Protein AF-A0AAJ0E187-F1 (afdb_monomer_lite)

Radius of gyration: 24.29 Å; chains: 1; bounding box: 84×54×62 Å

Structure (mmCIF, N/CA/C/O backbone):
data_AF-A0AAJ0E187-F1
#
_entry.id   AF-A0AAJ0E187-F1
#
loop_
_atom_site.group_PDB
_atom_site.id
_atom_site.type_symbol
_atom_site.label_atom_id
_atom_site.label_alt_id
_atom_site.label_comp_id
_atom_site.label_asym_id
_atom_site.label_entity_id
_atom_site.label_seq_id
_atom_site.pdbx_PDB_ins_code
_atom_site.Cartn_x
_atom_site.Cartn_y
_atom_site.Cartn_z
_atom_site.occupancy
_atom_site.B_iso_or_equiv
_atom_site.auth_seq_id
_atom_site.auth_comp_id
_atom_site.auth_asym_id
_atom_site.auth_atom_id
_atom_site.pdbx_PDB_model_num
ATOM 1 N N . MET A 1 1 ? -6.634 -25.280 -10.320 1.00 30.00 1 MET A N 1
ATOM 2 C CA . MET A 1 1 ? -5.700 -24.642 -11.271 1.00 30.00 1 MET A CA 1
ATOM 3 C C . MET A 1 1 ? -4.701 -23.835 -10.462 1.00 30.00 1 MET A C 1
ATOM 5 O O . MET A 1 1 ? -5.078 -22.810 -9.915 1.00 30.00 1 MET A O 1
ATOM 9 N N . GLU A 1 2 ? -3.471 -24.321 -10.305 1.00 32.50 2 GLU A N 1
ATOM 10 C CA . GLU A 1 2 ? -2.398 -23.541 -9.679 1.00 32.50 2 GLU A CA 1
ATOM 11 C C . GLU A 1 2 ? -1.845 -22.554 -10.712 1.00 32.50 2 GLU A C 1
ATOM 13 O O . GLU A 1 2 ? -1.085 -22.924 -11.606 1.00 32.50 2 GLU A O 1
ATOM 18 N N . SER A 1 3 ? -2.249 -21.288 -10.624 1.00 43.94 3 SER A N 1
ATOM 19 C CA . SER A 1 3 ? -1.604 -20.210 -11.373 1.00 43.94 3 SER A CA 1
ATOM 20 C C . SER A 1 3 ? -0.198 -20.003 -10.803 1.00 43.94 3 SER A C 1
ATOM 22 O O . SER A 1 3 ? -0.020 -19.354 -9.769 1.00 43.94 3 SER A O 1
ATOM 24 N N . ARG A 1 4 ? 0.808 -20.604 -11.441 1.00 52.88 4 ARG A N 1
ATOM 25 C CA . ARG A 1 4 ? 2.217 -20.465 -11.058 1.00 52.88 4 ARG A CA 1
ATOM 26 C C . ARG A 1 4 ? 2.734 -19.121 -11.576 1.00 52.88 4 ARG A C 1
ATOM 28 O O . ARG A 1 4 ? 3.249 -19.035 -12.687 1.00 52.88 4 ARG A O 1
ATOM 35 N N . TRP A 1 5 ? 2.546 -18.065 -10.788 1.00 56.56 5 TRP A N 1
ATOM 36 C CA . TRP A 1 5 ? 3.070 -16.734 -11.098 1.00 56.56 5 TRP A CA 1
ATOM 37 C C . TRP A 1 5 ? 4.591 -16.803 -11.264 1.00 56.56 5 TRP A C 1
ATOM 39 O O . TRP A 1 5 ? 5.286 -17.390 -10.428 1.00 56.56 5 TRP A O 1
ATOM 49 N N . ARG A 1 6 ? 5.113 -16.244 -12.362 1.00 58.31 6 ARG A N 1
ATOM 50 C CA . ARG A 1 6 ? 6.550 -16.203 -12.647 1.00 58.31 6 ARG A CA 1
ATOM 51 C C . ARG A 1 6 ? 7.024 -14.769 -12.846 1.00 58.31 6 ARG A C 1
ATOM 53 O O . ARG A 1 6 ? 6.440 -14.045 -13.642 1.00 58.31 6 ARG A O 1
ATOM 60 N N . PHE A 1 7 ? 8.117 -14.395 -12.189 1.00 58.66 7 PHE A N 1
ATOM 61 C CA . PHE A 1 7 ? 8.821 -13.132 -12.405 1.00 58.66 7 PHE A CA 1
ATOM 62 C C . PHE A 1 7 ? 10.218 -13.438 -12.949 1.00 58.66 7 PHE A C 1
ATOM 64 O O . PHE A 1 7 ? 10.957 -14.210 -12.342 1.00 58.66 7 PHE A O 1
ATOM 71 N N . LYS A 1 8 ? 10.559 -12.904 -14.131 1.00 60.25 8 LYS A N 1
ATOM 72 C CA . LYS A 1 8 ? 11.818 -13.213 -14.847 1.00 60.25 8 LYS A CA 1
ATOM 73 C C . LYS A 1 8 ? 12.124 -14.722 -14.937 1.00 60.25 8 LYS A C 1
ATOM 75 O O . LYS A 1 8 ? 13.251 -15.162 -14.747 1.00 60.25 8 LYS A O 1
ATOM 80 N N . GLY A 1 9 ? 11.097 -15.538 -15.184 1.00 59.06 9 GLY A N 1
ATOM 81 C CA . GLY A 1 9 ? 11.225 -16.998 -15.287 1.00 59.06 9 GLY A CA 1
ATOM 82 C C . GLY A 1 9 ? 11.301 -17.751 -13.951 1.00 59.06 9 GLY A C 1
ATOM 83 O O . GLY A 1 9 ? 11.179 -18.975 -13.954 1.00 59.06 9 GLY A O 1
ATOM 84 N N . GLN A 1 10 ? 11.414 -17.058 -12.814 1.00 54.62 10 GLN A N 1
ATOM 85 C CA . GLN A 1 10 ? 11.404 -17.662 -11.480 1.00 54.62 10 GLN A CA 1
ATOM 86 C C . GLN A 1 10 ? 9.986 -17.746 -10.918 1.00 54.62 10 GLN A C 1
ATOM 88 O O . GLN A 1 10 ? 9.181 -16.843 -11.123 1.00 54.62 10 GLN A O 1
ATOM 93 N N . THR A 1 11 ? 9.675 -18.822 -10.194 1.00 61.34 11 THR A N 1
ATOM 94 C CA . THR A 1 11 ? 8.363 -18.980 -9.547 1.00 61.34 11 THR A CA 1
ATOM 95 C C . THR A 1 11 ? 8.258 -18.045 -8.345 1.00 61.34 11 THR A C 1
ATOM 97 O O . THR A 1 11 ? 9.120 -18.067 -7.470 1.00 61.34 11 THR A O 1
ATOM 100 N N . VAL A 1 12 ? 7.191 -17.252 -8.287 1.00 61.56 12 VAL A N 1
ATOM 101 C CA . VAL A 1 12 ? 6.895 -16.375 -7.152 1.00 61.56 12 VAL A CA 1
ATOM 102 C C . VAL A 1 12 ? 6.035 -17.150 -6.157 1.00 61.56 12 VAL A C 1
ATOM 104 O O . VAL A 1 12 ? 4.906 -17.531 -6.463 1.00 61.56 12 VAL A O 1
ATOM 107 N N . CYS A 1 13 ? 6.566 -17.402 -4.961 1.00 58.84 13 CYS A N 1
ATOM 108 C CA . CYS A 1 13 ? 5.800 -18.005 -3.872 1.00 58.84 13 CYS A CA 1
ATOM 109 C C . CYS A 1 13 ? 5.024 -16.923 -3.116 1.00 58.84 13 CYS A C 1
ATOM 111 O O . CYS A 1 13 ? 5.618 -15.937 -2.674 1.00 58.84 13 CYS A O 1
ATOM 113 N N . SER A 1 14 ? 3.717 -17.127 -2.909 1.00 66.44 14 SER A N 1
ATOM 114 C CA . SER A 1 14 ? 2.953 -16.259 -2.009 1.00 66.44 14 SER A CA 1
ATOM 115 C C . SER A 1 14 ? 3.486 -16.417 -0.592 1.00 66.44 14 SER A C 1
ATOM 117 O O . SER A 1 14 ? 3.486 -17.519 -0.044 1.00 66.44 14 SER A O 1
ATOM 119 N N . ARG A 1 15 ? 3.937 -15.314 0.005 1.00 66.88 15 ARG A N 1
ATOM 120 C CA . ARG A 1 15 ? 4.399 -15.297 1.398 1.00 66.88 15 ARG A CA 1
ATOM 121 C C . ARG A 1 15 ? 3.315 -14.857 2.386 1.00 66.88 15 ARG A C 1
ATOM 123 O O . ARG A 1 15 ? 3.515 -14.943 3.592 1.00 66.88 15 ARG A O 1
ATOM 130 N N . PHE A 1 16 ? 2.163 -14.417 1.880 1.00 76.56 16 PHE A N 1
ATOM 131 C CA . PHE A 1 16 ? 1.004 -14.029 2.675 1.00 76.56 16 PHE A CA 1
ATOM 132 C C . PHE A 1 16 ? -0.150 -15.006 2.442 1.00 76.56 16 PHE A C 1
ATOM 134 O O . PHE A 1 16 ? -0.458 -15.372 1.305 1.00 76.56 16 PHE A O 1
ATOM 141 N N . ASN A 1 17 ? -0.809 -15.411 3.527 1.00 82.06 17 ASN A N 1
ATOM 142 C CA . ASN A 1 17 ? -2.030 -16.201 3.477 1.00 82.06 17 ASN A CA 1
ATOM 143 C C . ASN A 1 17 ? -3.100 -15.529 4.344 1.00 82.06 17 ASN A C 1
ATOM 145 O O . ASN A 1 17 ? -2.987 -15.504 5.569 1.00 82.06 17 ASN A O 1
ATOM 149 N N . ALA A 1 18 ? -4.159 -15.025 3.705 1.00 83.12 18 ALA A N 1
ATOM 150 C CA . ALA A 1 18 ? -5.273 -14.367 4.385 1.00 83.12 18 ALA A CA 1
ATOM 151 C C . ALA A 1 18 ? -6.008 -15.286 5.381 1.00 83.12 18 ALA A C 1
ATOM 153 O O . ALA A 1 18 ? -6.682 -14.789 6.283 1.00 83.12 18 ALA A O 1
ATOM 154 N N . ALA A 1 19 ? -5.861 -16.612 5.267 1.00 88.00 19 ALA A N 1
ATOM 155 C CA . ALA A 1 19 ? -6.389 -17.562 6.246 1.00 88.00 19 ALA A CA 1
ATOM 156 C C . ALA A 1 19 ? -5.751 -17.399 7.639 1.00 88.00 19 ALA A C 1
ATOM 158 O O . ALA A 1 19 ? -6.404 -17.693 8.638 1.00 88.00 19 ALA A O 1
ATOM 159 N N . ASN A 1 20 ? -4.523 -16.871 7.709 1.00 90.19 20 ASN A N 1
ATOM 160 C CA . ASN A 1 20 ? -3.792 -16.643 8.961 1.00 90.19 20 ASN A CA 1
ATOM 161 C C . ASN A 1 20 ? -4.238 -15.361 9.695 1.00 90.19 20 ASN A C 1
ATOM 163 O O . ASN A 1 20 ? -3.781 -15.083 10.807 1.00 90.19 20 ASN A O 1
ATOM 167 N N . LEU A 1 21 ? -5.111 -14.556 9.081 1.00 92.81 21 LEU A N 1
ATOM 168 C CA . LEU A 1 21 ? -5.718 -13.400 9.732 1.00 92.81 21 LEU A CA 1
ATOM 169 C C . LEU A 1 21 ? -6.819 -13.841 10.703 1.00 92.81 21 LEU A C 1
ATOM 171 O O . LEU A 1 21 ? -7.620 -14.738 10.398 1.00 92.81 21 LEU A O 1
ATOM 175 N N . THR A 1 22 ? -6.930 -13.153 11.838 1.00 95.69 22 THR A N 1
ATOM 176 C CA . THR A 1 22 ? -8.071 -13.314 12.748 1.00 95.69 22 THR A CA 1
ATOM 177 C C . THR A 1 22 ? -9.360 -12.836 12.073 1.00 95.69 22 THR A C 1
ATOM 179 O O . THR A 1 22 ? -9.342 -12.090 11.089 1.00 95.69 22 THR A O 1
ATOM 182 N N . CYS A 1 23 ? -10.520 -13.228 12.607 1.00 96.06 23 CYS A N 1
ATOM 183 C CA . CYS A 1 23 ? -11.807 -12.759 12.086 1.00 96.06 23 CYS A CA 1
ATOM 184 C C . CYS A 1 23 ? -11.920 -11.222 12.096 1.00 96.06 23 CYS A C 1
ATOM 186 O O . CYS A 1 23 ? -12.483 -10.639 11.168 1.00 96.06 23 CYS A O 1
ATOM 188 N N . LEU A 1 24 ? -11.363 -10.556 13.114 1.00 94.69 24 LEU A N 1
ATOM 189 C CA . LEU A 1 24 ? -11.397 -9.096 13.227 1.00 94.69 24 LEU A CA 1
ATOM 190 C C . LEU A 1 24 ? -10.469 -8.414 12.218 1.00 94.69 24 LEU A C 1
ATOM 192 O O . LEU A 1 24 ? -10.834 -7.393 11.639 1.00 94.69 24 LEU A O 1
ATOM 196 N N . GLU A 1 25 ? -9.281 -8.964 11.978 1.00 95.56 25 GLU A N 1
ATOM 197 C CA . GLU A 1 25 ? -8.352 -8.452 10.960 1.00 95.56 25 GLU A CA 1
ATOM 198 C C . GLU A 1 25 ? -8.922 -8.625 9.548 1.00 95.56 25 GLU A C 1
ATOM 200 O O . GLU A 1 25 ? -8.940 -7.666 8.779 1.00 95.56 25 GLU A O 1
ATOM 205 N N . ARG A 1 26 ? -9.506 -9.792 9.225 1.00 95.25 26 ARG A N 1
ATOM 206 C CA . ARG A 1 26 ? -10.194 -10.004 7.935 1.00 95.25 26 ARG A CA 1
ATOM 207 C C . ARG A 1 26 ? -11.332 -9.016 7.726 1.00 95.25 26 ARG A C 1
ATOM 209 O O . ARG A 1 26 ? -11.485 -8.475 6.634 1.00 95.25 26 ARG A O 1
ATOM 216 N N . LYS A 1 27 ? -12.124 -8.756 8.771 1.00 94.19 27 LYS A N 1
ATOM 217 C CA . LYS A 1 27 ? -13.226 -7.788 8.715 1.00 94.19 27 LYS A CA 1
ATOM 218 C C . LYS A 1 27 ? -12.717 -6.367 8.463 1.00 94.19 27 LYS A C 1
ATOM 220 O O . LYS A 1 27 ? -13.319 -5.659 7.658 1.00 94.19 27 LYS A O 1
ATOM 225 N N . ARG A 1 28 ? -11.625 -5.955 9.120 1.00 94.19 28 ARG A N 1
ATOM 226 C CA . ARG A 1 28 ? -10.972 -4.653 8.885 1.00 94.19 28 ARG A CA 1
ATOM 227 C C . ARG A 1 28 ? -10.453 -4.541 7.456 1.00 94.19 28 ARG A C 1
ATOM 229 O O . ARG A 1 28 ? -10.768 -3.560 6.788 1.00 94.19 28 ARG A O 1
ATOM 236 N N . LEU A 1 29 ? -9.742 -5.565 6.983 1.00 94.44 29 LEU A N 1
ATOM 237 C CA . LEU A 1 29 ? -9.219 -5.637 5.620 1.00 94.44 29 LEU A CA 1
ATOM 238 C C . LEU A 1 29 ? -10.349 -5.492 4.594 1.00 94.44 29 LEU A C 1
ATOM 240 O O . LEU A 1 29 ? -10.351 -4.551 3.805 1.00 94.44 29 LEU A O 1
ATOM 244 N N . LEU A 1 30 ? -11.365 -6.358 4.663 1.00 94.25 30 LEU A N 1
ATOM 245 C CA . LEU A 1 30 ? -12.508 -6.333 3.747 1.00 94.25 30 LEU A CA 1
ATOM 246 C C . LEU A 1 30 ? -13.214 -4.972 3.749 1.00 94.25 30 LEU A C 1
ATOM 248 O O . LEU A 1 30 ? -13.530 -4.426 2.696 1.00 94.25 30 LEU A O 1
ATOM 252 N N . ARG A 1 31 ? -13.440 -4.398 4.933 1.00 92.12 31 ARG A N 1
ATOM 253 C CA . ARG A 1 31 ? -14.078 -3.088 5.084 1.00 92.12 31 ARG A CA 1
ATOM 254 C C . ARG A 1 31 ? -13.273 -1.973 4.418 1.00 92.12 31 ARG A C 1
ATOM 256 O O . ARG A 1 31 ? -13.880 -1.115 3.784 1.00 92.12 31 ARG A O 1
ATOM 263 N N . ALA A 1 32 ? -11.948 -1.975 4.551 1.00 93.12 32 ALA A N 1
ATOM 264 C CA . ALA A 1 32 ? -11.099 -0.983 3.899 1.00 93.12 32 ALA A CA 1
ATOM 265 C C . ALA A 1 32 ? -11.164 -1.104 2.372 1.00 93.12 32 ALA A C 1
ATOM 267 O O . ALA A 1 32 ? -11.388 -0.098 1.704 1.00 93.12 32 ALA A O 1
ATOM 268 N N . PHE A 1 33 ? -11.084 -2.325 1.830 1.00 93.75 33 PHE A N 1
ATOM 269 C CA . PHE A 1 33 ? -11.226 -2.566 0.389 1.00 93.75 33 PHE A CA 1
ATOM 270 C C . PHE A 1 33 ? -12.590 -2.119 -0.148 1.00 93.75 33 PHE A C 1
ATOM 272 O O . PHE A 1 33 ? -12.652 -1.433 -1.164 1.00 93.75 33 PHE A O 1
ATOM 279 N N . LEU A 1 34 ? -13.683 -2.442 0.550 1.00 91.62 34 LEU A N 1
ATOM 280 C CA . LEU A 1 34 ? -15.027 -2.022 0.143 1.00 91.62 34 LEU A CA 1
ATOM 281 C C . LEU A 1 34 ? -15.185 -0.500 0.152 1.00 91.62 34 LEU A C 1
ATOM 283 O O . LEU A 1 34 ? -15.759 0.060 -0.776 1.00 91.62 34 LEU A O 1
ATOM 287 N N . ARG A 1 35 ? -14.664 0.183 1.179 1.00 88.75 35 ARG A N 1
ATOM 288 C CA . ARG A 1 35 ? -14.705 1.652 1.255 1.00 88.75 35 ARG A CA 1
ATOM 289 C C . ARG A 1 35 ? -13.863 2.295 0.162 1.00 88.75 35 ARG A C 1
ATOM 291 O O . ARG A 1 35 ? -14.314 3.253 -0.458 1.00 88.75 35 ARG A O 1
ATOM 298 N N . TYR A 1 36 ? -12.677 1.750 -0.093 1.00 89.69 36 TYR A N 1
ATOM 299 C CA . TYR A 1 36 ? -11.815 2.212 -1.170 1.00 89.69 36 TYR A CA 1
ATOM 300 C C . TYR A 1 36 ? -12.499 2.064 -2.535 1.00 89.69 36 TYR A C 1
ATOM 302 O O . TYR A 1 36 ? -12.552 3.021 -3.309 1.00 89.69 36 TYR A O 1
ATOM 310 N N . GLN A 1 37 ? -13.085 0.893 -2.808 1.00 90.19 37 GLN A N 1
ATOM 311 C CA . GLN A 1 37 ? -13.800 0.630 -4.056 1.00 90.19 37 GLN A CA 1
ATOM 312 C C . GLN A 1 37 ? -15.011 1.548 -4.210 1.00 90.19 37 GLN A C 1
ATOM 314 O O . GLN A 1 37 ? -15.176 2.174 -5.252 1.00 90.19 37 GLN A O 1
ATOM 319 N N . LEU A 1 38 ? -15.829 1.683 -3.163 1.00 87.06 38 LEU A N 1
ATOM 320 C CA . LEU A 1 38 ? -16.987 2.573 -3.171 1.00 87.06 38 LEU A CA 1
ATOM 321 C C . LEU A 1 38 ? -16.577 4.010 -3.510 1.00 87.06 38 LEU A C 1
ATOM 323 O O . LEU A 1 38 ? -17.178 4.637 -4.375 1.00 87.06 38 LEU A O 1
ATOM 327 N N . ASN A 1 39 ? -15.512 4.502 -2.880 1.00 82.31 39 ASN A N 1
ATOM 328 C CA . ASN A 1 39 ? -14.972 5.826 -3.154 1.00 82.31 39 ASN A CA 1
ATOM 329 C C . ASN A 1 39 ? -14.464 5.972 -4.601 1.00 82.31 39 ASN A C 1
ATOM 331 O O . ASN A 1 39 ? -14.674 7.014 -5.220 1.00 82.31 39 ASN A O 1
ATOM 335 N N . SER A 1 40 ? -13.822 4.935 -5.140 1.00 82.75 40 SER A N 1
ATOM 336 C CA . SER A 1 40 ? -13.277 4.913 -6.507 1.00 82.75 40 SER A CA 1
ATOM 337 C C . SER A 1 40 ? -14.366 4.911 -7.584 1.00 82.75 40 SER A C 1
ATOM 339 O O . SER A 1 40 ? -14.164 5.445 -8.674 1.00 82.75 40 SER A O 1
ATOM 341 N N . LEU A 1 41 ? -15.543 4.359 -7.277 1.00 83.12 41 LEU A N 1
ATOM 342 C CA . LEU A 1 41 ? -16.696 4.324 -8.182 1.00 83.12 41 LEU A CA 1
ATOM 343 C C . LEU A 1 41 ? -17.544 5.604 -8.149 1.00 83.12 41 LEU A C 1
ATOM 345 O O . LEU A 1 41 ? -18.338 5.835 -9.058 1.00 83.12 41 LEU A O 1
ATOM 349 N N . MET A 1 42 ? -17.406 6.439 -7.119 1.00 78.38 42 MET A N 1
ATOM 350 C CA . MET A 1 42 ? -18.214 7.650 -6.993 1.00 78.38 42 MET A CA 1
ATOM 351 C C . MET A 1 42 ? -17.666 8.787 -7.857 1.00 78.38 42 MET A C 1
ATOM 353 O O . MET A 1 42 ? -16.491 9.148 -7.766 1.00 78.38 42 MET A O 1
ATOM 357 N N . ASP A 1 43 ? -18.543 9.389 -8.662 1.00 74.50 43 ASP A N 1
ATOM 358 C CA . ASP A 1 43 ? -18.275 10.678 -9.300 1.00 74.50 43 ASP A CA 1
ATOM 359 C C . ASP A 1 43 ? -18.305 11.819 -8.265 1.00 74.50 43 ASP A C 1
ATOM 361 O O . ASP A 1 43 ? -18.958 11.709 -7.220 1.00 74.50 43 ASP A O 1
ATOM 365 N N . ARG A 1 44 ? -17.628 12.937 -8.564 1.00 70.06 44 ARG A N 1
ATOM 366 C CA . ARG A 1 44 ? -17.539 14.114 -7.682 1.00 70.06 44 ARG A CA 1
ATOM 367 C C . ARG A 1 44 ? -18.900 14.580 -7.172 1.00 70.06 44 ARG A C 1
ATOM 369 O O . ARG A 1 44 ? -19.026 14.901 -5.993 1.00 70.06 44 ARG A O 1
ATOM 376 N N . ASN A 1 45 ? -19.915 14.603 -8.036 1.00 73.31 45 ASN A N 1
ATOM 377 C CA . ASN A 1 45 ? -21.242 15.090 -7.656 1.00 73.31 45 ASN A CA 1
ATOM 378 C C . ASN A 1 45 ? -21.873 14.202 -6.577 1.00 73.31 45 ASN A C 1
ATOM 380 O O . ASN A 1 45 ? -22.440 14.696 -5.605 1.00 73.31 45 ASN A O 1
ATOM 384 N N . VAL A 1 46 ? -21.707 12.884 -6.707 1.00 75.31 46 VAL A N 1
ATOM 385 C CA . VAL A 1 46 ? -22.201 11.907 -5.730 1.00 75.31 46 VAL A CA 1
ATOM 386 C C . VAL A 1 46 ? -21.405 11.994 -4.431 1.00 75.31 46 VAL A C 1
ATOM 388 O O . VAL A 1 46 ? -21.999 11.988 -3.354 1.00 75.31 46 VAL A O 1
ATOM 391 N N . GLN A 1 47 ? -20.078 12.139 -4.508 1.00 73.12 47 GLN A N 1
ATOM 392 C CA . GLN A 1 47 ? -19.243 12.323 -3.316 1.00 73.12 47 GLN A CA 1
ATOM 393 C C . GLN A 1 47 ? -19.654 13.568 -2.529 1.00 73.12 47 GLN A C 1
ATOM 395 O O . GLN A 1 47 ? -19.770 13.505 -1.307 1.00 73.12 47 GLN A O 1
ATOM 400 N N . GLN A 1 48 ? -19.923 14.679 -3.217 1.00 73.56 48 GLN A N 1
ATOM 401 C CA . GLN A 1 48 ? -20.327 15.924 -2.574 1.00 73.56 48 GLN A CA 1
ATOM 402 C C . GLN A 1 48 ? -21.702 15.804 -1.907 1.00 73.56 48 GLN A C 1
ATOM 404 O O . GLN A 1 48 ? -21.867 16.242 -0.769 1.00 73.56 48 GLN A O 1
ATOM 409 N N . LEU A 1 49 ? -22.672 15.173 -2.577 1.00 77.00 49 LEU A N 1
ATOM 410 C CA . LEU A 1 49 ? -24.019 14.963 -2.035 1.00 77.00 49 LEU A CA 1
ATOM 411 C C . LEU A 1 49 ? -24.030 13.998 -0.846 1.00 77.00 49 LEU A C 1
ATOM 413 O O . LEU A 1 49 ? -24.780 14.189 0.108 1.00 77.00 49 LEU A O 1
ATOM 417 N N . CYS A 1 50 ? -23.191 12.964 -0.882 1.00 74.06 50 CYS A N 1
ATOM 418 C CA . CYS A 1 50 ? -23.163 11.924 0.140 1.00 74.06 50 CYS A CA 1
ATOM 419 C C . CYS A 1 50 ? -22.050 12.116 1.179 1.00 74.06 50 CYS A C 1
ATOM 421 O O . CYS A 1 50 ? -21.884 11.247 2.033 1.00 74.06 50 CYS A O 1
ATOM 423 N N . LYS A 1 51 ? -21.314 13.236 1.151 1.00 71.69 51 LYS A N 1
ATOM 424 C CA . LYS A 1 51 ? -20.109 13.483 1.961 1.00 71.69 51 LYS A CA 1
ATOM 425 C C . LYS A 1 51 ? -20.294 13.104 3.435 1.00 71.69 51 LYS A C 1
ATOM 427 O O . LYS A 1 51 ? -19.537 12.310 3.986 1.00 71.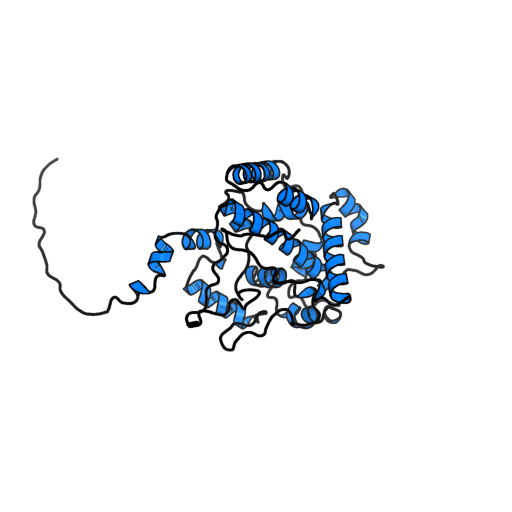69 51 LYS A O 1
ATOM 432 N N . GLU A 1 52 ? -21.350 13.595 4.078 1.00 68.69 52 GLU A N 1
ATOM 433 C CA . GLU A 1 52 ? -21.599 13.315 5.499 1.00 68.69 52 GLU A CA 1
ATOM 434 C C . GLU A 1 52 ? -21.907 11.843 5.796 1.00 68.69 52 GLU A C 1
ATOM 436 O O . GLU A 1 52 ? -21.469 11.318 6.819 1.00 68.69 52 GLU A O 1
ATOM 441 N N . SER A 1 53 ? -22.635 11.174 4.899 1.00 70.31 53 SER A N 1
ATOM 442 C CA . SER A 1 53 ? -22.996 9.757 5.040 1.00 70.31 53 SER A CA 1
ATOM 443 C C . SER A 1 53 ? -21.823 8.836 4.718 1.00 70.31 53 SER A C 1
ATOM 445 O O . SER A 1 53 ? -21.693 7.764 5.301 1.00 70.31 53 SER A O 1
ATOM 447 N N . LEU A 1 54 ? -20.945 9.265 3.813 1.00 70.38 54 LEU A N 1
ATOM 448 C CA . LEU A 1 54 ? -19.760 8.527 3.406 1.00 70.38 54 LEU A CA 1
ATOM 449 C C . LEU A 1 54 ? -18.680 8.564 4.475 1.00 70.38 54 LEU A C 1
ATOM 451 O O . LEU A 1 54 ? -18.009 7.558 4.674 1.00 70.38 54 LEU A O 1
ATOM 455 N N . HIS A 1 55 ? -18.513 9.683 5.181 1.00 70.88 55 HIS A N 1
ATOM 456 C CA . HIS A 1 55 ? -17.469 9.845 6.200 1.00 70.88 55 HIS A CA 1
ATOM 457 C C . HIS A 1 55 ? -17.908 9.446 7.615 1.00 70.88 55 HIS A C 1
ATOM 459 O O . HIS A 1 55 ? -17.170 9.669 8.580 1.00 70.88 55 HIS A O 1
ATOM 465 N N . ARG A 1 56 ? -19.102 8.854 7.753 1.00 72.69 56 ARG A N 1
ATOM 466 C CA . ARG A 1 56 ? -19.623 8.368 9.029 1.00 72.69 56 ARG A CA 1
ATOM 467 C C . ARG A 1 56 ? -20.005 6.894 8.953 1.00 72.69 56 ARG A C 1
ATOM 469 O O . ARG A 1 56 ? -20.643 6.444 8.011 1.00 72.69 56 ARG A O 1
ATOM 476 N N . HIS A 1 57 ? -19.669 6.135 9.989 1.00 67.88 57 HIS A N 1
ATOM 477 C CA . HIS A 1 57 ? -20.167 4.780 10.201 1.00 67.88 57 HIS A CA 1
ATOM 478 C C . HIS A 1 57 ? -21.080 4.780 11.422 1.00 67.88 57 HIS A C 1
ATOM 480 O O . HIS A 1 57 ? -20.648 5.123 12.520 1.00 67.88 57 HIS A O 1
ATOM 486 N N . SER A 1 58 ? -22.347 4.399 11.236 1.00 65.88 58 SER A N 1
ATOM 487 C CA . SER A 1 58 ? -23.355 4.416 12.309 1.00 65.88 58 SER A CA 1
ATOM 488 C C . SER A 1 58 ? -23.467 5.787 13.003 1.00 65.88 58 SER A C 1
ATOM 490 O O . SER A 1 58 ? -23.605 5.866 14.218 1.00 65.88 58 SER A O 1
ATOM 492 N N . GLY A 1 59 ? -23.349 6.877 12.234 1.00 70.94 59 GLY A N 1
ATOM 493 C CA . GLY A 1 59 ? -23.409 8.253 12.744 1.00 70.94 59 GLY A CA 1
ATOM 494 C C . GLY A 1 59 ? -22.106 8.790 13.351 1.00 70.94 59 GLY A C 1
ATOM 495 O O . GLY A 1 59 ? -22.012 9.993 13.583 1.00 70.94 59 GLY A O 1
ATOM 496 N N . GLN A 1 60 ? -21.084 7.953 13.545 1.00 76.44 60 GLN A N 1
ATOM 497 C CA . GLN A 1 60 ? -19.781 8.364 14.073 1.00 76.44 60 GLN A CA 1
ATOM 498 C C . GLN A 1 60 ? -18.788 8.650 12.950 1.00 76.44 60 GLN A C 1
ATOM 500 O O . GLN A 1 60 ? -18.760 7.921 11.960 1.00 76.44 60 GLN A O 1
ATOM 505 N N . LYS A 1 61 ? -17.953 9.684 13.111 1.00 80.75 61 LYS A N 1
ATOM 506 C CA . LYS A 1 61 ? -16.826 9.943 12.201 1.00 80.75 61 LYS A CA 1
ATOM 507 C C . LYS A 1 61 ? -15.881 8.744 12.173 1.00 80.75 61 LYS A C 1
ATOM 509 O O . LYS A 1 61 ? -15.763 8.016 13.162 1.00 80.75 61 LYS A O 1
ATOM 514 N N . PHE A 1 62 ? -15.201 8.560 11.046 1.00 82.88 62 PHE A N 1
ATOM 515 C CA . PHE A 1 62 ? -14.152 7.554 10.969 1.00 82.88 62 PHE A CA 1
ATOM 516 C C . PHE A 1 62 ? -13.063 7.795 11.996 1.00 82.88 62 PHE A C 1
ATOM 518 O O . PHE A 1 62 ? -12.645 8.928 12.236 1.00 82.88 62 PHE A O 1
ATOM 525 N N . GLN A 1 63 ? -12.611 6.695 12.585 1.00 86.62 63 GLN A N 1
ATOM 526 C CA . GLN A 1 63 ? -11.460 6.734 13.459 1.00 86.62 63 GLN A CA 1
ATOM 527 C C . GLN A 1 63 ? -10.195 6.923 12.609 1.00 86.62 63 GLN A C 1
ATOM 529 O O . GLN A 1 63 ? -10.157 6.478 11.458 1.00 86.62 63 GLN A O 1
ATOM 534 N N . PRO A 1 64 ? -9.127 7.524 13.153 1.00 87.94 64 PRO A N 1
ATOM 535 C CA . PRO A 1 64 ? -7.873 7.715 12.421 1.00 87.94 64 PRO A CA 1
ATOM 536 C C . PRO A 1 64 ? -7.324 6.426 11.779 1.00 87.94 64 PRO A C 1
ATOM 538 O O . PRO A 1 64 ? -6.864 6.426 10.637 1.00 87.94 64 PRO A O 1
ATOM 541 N N . TRP A 1 65 ? -7.462 5.288 12.464 1.00 89.38 65 TRP A N 1
ATOM 542 C CA . TRP A 1 65 ? -7.028 3.990 11.944 1.00 89.38 65 TRP A CA 1
ATOM 543 C C . TRP A 1 65 ? -7.886 3.479 10.772 1.00 89.38 65 TRP A C 1
ATOM 545 O O . TRP A 1 65 ? -7.367 2.763 9.918 1.00 89.38 65 TRP A O 1
ATOM 555 N N . ASP A 1 66 ? -9.172 3.853 10.679 1.00 89.94 66 ASP A N 1
ATOM 556 C CA . ASP A 1 66 ? -10.013 3.526 9.516 1.00 89.94 66 ASP A CA 1
ATOM 557 C C . ASP A 1 66 ? -9.480 4.233 8.259 1.00 89.94 66 ASP A C 1
ATOM 559 O O . ASP A 1 66 ? -9.462 3.645 7.177 1.00 89.94 66 ASP A O 1
ATOM 563 N N . LEU A 1 67 ? -9.036 5.487 8.399 1.00 89.31 67 LEU A N 1
ATOM 564 C CA . LEU A 1 67 ? -8.472 6.272 7.300 1.00 89.31 67 LEU A CA 1
ATOM 565 C C . LEU A 1 67 ? -7.119 5.706 6.854 1.00 89.31 67 LEU A C 1
ATOM 567 O O . LEU A 1 67 ? -6.891 5.521 5.660 1.00 89.31 67 LEU A O 1
ATOM 571 N N . GLN A 1 68 ? -6.250 5.345 7.802 1.00 90.19 68 GLN A N 1
ATOM 572 C CA . GLN A 1 68 ? -4.977 4.692 7.482 1.00 90.19 68 GLN A CA 1
ATOM 573 C C . GLN A 1 68 ? -5.163 3.314 6.834 1.00 90.19 68 GLN A C 1
ATOM 575 O O . GLN A 1 68 ? -4.394 2.941 5.950 1.00 90.19 68 GLN A O 1
ATOM 580 N N . ALA A 1 69 ? -6.204 2.570 7.210 1.00 93.25 69 ALA A N 1
ATOM 581 C CA . ALA A 1 69 ? -6.554 1.322 6.542 1.00 93.25 69 ALA A CA 1
ATOM 582 C C . ALA A 1 69 ? -6.923 1.545 5.065 1.00 93.25 69 ALA A C 1
ATOM 584 O O . ALA A 1 69 ? -6.484 0.784 4.205 1.00 93.25 69 ALA A O 1
ATOM 585 N N . ILE A 1 70 ? -7.670 2.609 4.748 1.00 92.25 70 ILE A N 1
ATOM 586 C CA . ILE A 1 70 ? -7.987 2.982 3.359 1.00 92.25 70 ILE A CA 1
ATOM 587 C C . ILE A 1 70 ? -6.716 3.396 2.603 1.00 92.25 70 ILE A C 1
ATOM 589 O O . ILE A 1 70 ? -6.530 2.968 1.465 1.00 92.25 70 ILE A O 1
ATOM 593 N N . LEU A 1 71 ? -5.812 4.156 3.234 1.00 91.12 71 LEU A N 1
ATOM 594 C CA . LEU A 1 71 ? -4.507 4.492 2.648 1.00 91.12 71 LEU A CA 1
ATOM 595 C C . LEU A 1 71 ? -3.669 3.249 2.325 1.00 91.12 71 LEU A C 1
ATOM 597 O O . LEU A 1 71 ? -3.032 3.201 1.280 1.00 91.12 71 LEU A O 1
ATOM 601 N N . CYS A 1 72 ? -3.683 2.231 3.189 1.00 93.12 72 CYS A N 1
ATOM 602 C CA . CYS A 1 72 ? -2.980 0.976 2.916 1.00 93.12 72 CYS A CA 1
ATOM 603 C C . CYS A 1 72 ? -3.536 0.263 1.675 1.00 93.12 72 CYS A C 1
ATOM 605 O O . CYS A 1 72 ? -2.769 -0.357 0.944 1.00 93.12 72 CYS A O 1
ATOM 607 N N . VAL A 1 73 ? -4.843 0.366 1.406 1.00 93.69 73 VAL A N 1
ATOM 608 C CA . VAL A 1 73 ? -5.450 -0.185 0.180 1.00 93.69 73 VAL A CA 1
ATOM 609 C C . VAL A 1 73 ? -5.055 0.626 -1.054 1.00 93.69 73 VAL A C 1
ATOM 611 O O . VAL A 1 73 ? -4.712 0.031 -2.074 1.00 93.69 73 VAL A O 1
ATOM 614 N N . ASP A 1 74 ? -5.064 1.958 -0.962 1.00 91.75 74 ASP A N 1
ATOM 615 C CA . ASP A 1 74 ? -4.594 2.837 -2.043 1.00 91.75 74 ASP A CA 1
ATOM 616 C C . ASP A 1 74 ? -3.160 2.496 -2.447 1.00 91.75 74 ASP A C 1
ATOM 618 O O . ASP A 1 74 ? -2.845 2.290 -3.618 1.00 91.75 74 ASP A O 1
ATOM 622 N N . GLU A 1 75 ? -2.298 2.375 -1.442 1.00 91.44 75 GLU A N 1
ATOM 623 C CA . GLU A 1 75 ? -0.896 2.067 -1.641 1.00 91.44 75 GLU A CA 1
ATOM 624 C C . GLU A 1 75 ? -0.694 0.630 -2.141 1.00 91.44 75 GLU A C 1
ATOM 626 O O . GLU A 1 75 ? 0.142 0.397 -3.007 1.00 91.44 75 GLU A O 1
ATOM 631 N N . TYR A 1 76 ? -1.500 -0.331 -1.683 1.00 91.69 76 TYR A N 1
ATOM 632 C CA . TYR A 1 76 ? -1.497 -1.690 -2.226 1.00 91.69 76 TYR A CA 1
ATOM 633 C C . TYR A 1 76 ? -1.781 -1.704 -3.734 1.00 91.69 76 TYR A C 1
ATOM 635 O O . TYR A 1 76 ? -1.023 -2.312 -4.490 1.00 91.69 76 TYR A O 1
ATOM 643 N N . LEU A 1 77 ? -2.819 -1.000 -4.193 1.00 90.94 77 LEU A N 1
ATOM 644 C CA . LEU A 1 77 ? -3.146 -0.930 -5.621 1.00 90.94 77 LEU A CA 1
ATOM 645 C C . LEU A 1 77 ? -2.034 -0.253 -6.421 1.00 90.94 77 LEU A C 1
ATOM 647 O O . LEU A 1 77 ? -1.598 -0.791 -7.434 1.00 90.94 77 LEU A O 1
ATOM 651 N N . LYS A 1 78 ? -1.475 0.832 -5.887 1.00 90.06 78 LYS A N 1
ATOM 652 C CA . LYS A 1 78 ? -0.293 1.500 -6.439 1.00 90.06 78 LYS A CA 1
ATOM 653 C C . LYS A 1 78 ? 0.871 0.522 -6.614 1.00 90.06 78 LYS A C 1
ATOM 655 O O . LYS A 1 78 ? 1.528 0.514 -7.652 1.00 90.06 78 LYS A O 1
ATOM 660 N N . THR A 1 79 ? 1.137 -0.332 -5.624 1.00 87.62 79 THR A N 1
ATOM 661 C CA . THR A 1 79 ? 2.196 -1.349 -5.738 1.00 87.62 79 THR A CA 1
ATOM 662 C C . THR A 1 79 ? 1.864 -2.476 -6.714 1.00 87.62 79 THR A C 1
ATOM 664 O O . THR A 1 79 ? 2.784 -3.040 -7.306 1.00 87.62 79 THR A O 1
ATOM 667 N N . LEU A 1 80 ? 0.583 -2.791 -6.936 1.00 87.44 80 LEU A N 1
ATOM 668 C CA . LEU A 1 80 ? 0.181 -3.711 -8.003 1.00 87.44 80 LEU A CA 1
ATOM 669 C C . LEU A 1 80 ? 0.462 -3.102 -9.378 1.00 87.44 80 LEU A C 1
ATOM 671 O O . LEU A 1 80 ? 1.034 -3.784 -10.228 1.00 87.44 80 LEU A O 1
ATOM 675 N N . ASP A 1 81 ? 0.152 -1.820 -9.565 1.00 86.12 81 ASP A N 1
ATOM 676 C CA . ASP A 1 81 ? 0.492 -1.091 -10.789 1.00 86.12 81 ASP A CA 1
ATOM 677 C C . ASP A 1 81 ? 2.008 -1.060 -11.001 1.00 86.12 81 ASP A C 1
ATOM 679 O O . ASP A 1 81 ? 2.489 -1.385 -12.083 1.00 86.12 81 ASP A O 1
ATOM 683 N N . ALA A 1 82 ? 2.781 -0.807 -9.940 1.00 85.06 82 ALA A N 1
ATOM 684 C CA . ALA A 1 82 ? 4.240 -0.899 -9.970 1.00 85.06 82 ALA A CA 1
ATOM 685 C C . ALA A 1 82 ? 4.741 -2.281 -10.411 1.00 85.06 82 ALA A C 1
ATOM 687 O O . ALA A 1 82 ? 5.671 -2.374 -11.209 1.00 85.06 82 ALA A O 1
ATOM 688 N N . ALA A 1 83 ? 4.141 -3.359 -9.899 1.00 81.81 83 ALA A N 1
ATOM 689 C CA . ALA A 1 83 ? 4.511 -4.722 -10.262 1.00 81.81 83 ALA A CA 1
ATOM 690 C C . ALA A 1 83 ? 4.190 -5.021 -11.733 1.00 81.81 83 ALA A C 1
ATOM 692 O O . ALA A 1 83 ? 5.014 -5.628 -12.421 1.00 81.81 83 ALA A O 1
ATOM 693 N N . MET A 1 84 ? 3.042 -4.544 -12.231 1.00 81.31 84 MET A N 1
ATOM 694 C CA . MET A 1 84 ? 2.725 -4.590 -13.657 1.00 81.31 84 MET A CA 1
ATOM 695 C C . MET A 1 84 ? 3.795 -3.826 -14.437 1.00 81.31 84 MET A C 1
ATOM 697 O O . MET A 1 84 ? 4.456 -4.401 -15.300 1.00 81.31 84 MET A O 1
ATOM 701 N N . PHE A 1 85 ? 4.078 -2.576 -14.075 1.00 80.75 85 PHE A N 1
ATOM 702 C CA . PHE A 1 85 ? 5.099 -1.791 -14.756 1.00 80.75 85 PHE A CA 1
ATOM 703 C C . PHE A 1 85 ? 6.468 -2.466 -14.764 1.00 80.75 85 PHE A C 1
ATOM 705 O O . PHE A 1 85 ? 7.134 -2.487 -15.802 1.00 80.75 85 PHE A O 1
ATOM 712 N N . ALA A 1 86 ? 6.865 -3.071 -13.645 1.00 77.94 86 ALA A N 1
ATOM 713 C CA . ALA A 1 86 ? 8.120 -3.792 -13.514 1.00 77.94 86 ALA A CA 1
ATOM 714 C C . ALA A 1 86 ? 8.205 -4.998 -14.454 1.00 77.94 86 ALA A C 1
ATOM 716 O O . ALA A 1 86 ? 9.210 -5.203 -15.138 1.00 77.94 86 ALA A O 1
ATOM 717 N N . GLN A 1 87 ? 7.122 -5.772 -14.533 1.00 74.88 87 GLN A N 1
ATOM 718 C CA . GLN A 1 87 ? 7.018 -6.921 -15.423 1.00 74.88 87 GLN A CA 1
ATOM 719 C C . GLN A 1 87 ? 7.143 -6.525 -16.904 1.00 74.88 87 GLN A C 1
ATOM 721 O O . GLN A 1 87 ? 7.754 -7.265 -17.678 1.00 74.88 87 GLN A O 1
ATOM 726 N N . TYR A 1 88 ? 6.600 -5.369 -17.303 1.00 73.44 88 TYR A N 1
ATOM 727 C CA . TYR A 1 88 ? 6.538 -4.961 -18.713 1.00 73.44 88 TYR A CA 1
ATOM 728 C C . TYR A 1 88 ? 7.683 -4.046 -19.163 1.00 73.44 88 TYR A C 1
ATOM 730 O O . TYR A 1 88 ? 8.024 -4.051 -20.337 1.00 73.44 88 TYR A O 1
ATOM 738 N N . SER A 1 89 ? 8.348 -3.316 -18.271 1.00 69.44 89 SER A N 1
ATOM 739 C CA . SER A 1 89 ? 9.505 -2.473 -18.634 1.00 69.44 89 SER A CA 1
ATOM 740 C C . SER A 1 89 ? 10.847 -3.219 -18.596 1.00 69.44 89 SER A C 1
ATOM 742 O O . SER A 1 89 ? 11.895 -2.604 -18.773 1.00 69.44 89 SER A O 1
ATOM 744 N N . ASN A 1 90 ? 10.849 -4.535 -18.325 1.00 64.88 90 ASN A N 1
ATOM 745 C CA . ASN A 1 90 ? 12.053 -5.303 -17.960 1.00 64.88 90 ASN A CA 1
ATOM 746 C C . ASN A 1 90 ? 12.830 -4.695 -16.773 1.00 64.88 90 ASN A C 1
ATOM 748 O O . ASN A 1 90 ? 13.980 -5.074 -16.516 1.00 64.88 90 ASN A O 1
ATOM 752 N N . SER A 1 91 ? 12.222 -3.775 -16.021 1.00 62.06 91 SER A N 1
ATOM 753 C CA . SER A 1 91 ? 12.899 -3.122 -14.914 1.00 62.06 91 SER A CA 1
ATOM 754 C C . SER A 1 91 ? 13.154 -4.114 -13.777 1.00 62.06 91 SER A C 1
ATOM 756 O O . SER A 1 91 ? 12.444 -5.101 -13.560 1.00 62.06 91 SER A O 1
ATOM 758 N N . GLY A 1 92 ? 14.273 -3.916 -13.083 1.00 59.06 92 GLY A N 1
ATOM 759 C CA . GLY A 1 92 ? 14.570 -4.669 -11.871 1.00 59.06 92 GLY A CA 1
ATOM 760 C C . GLY A 1 92 ? 13.557 -4.340 -10.775 1.00 59.06 92 GLY A C 1
ATOM 761 O O . GLY A 1 92 ? 13.205 -3.175 -10.577 1.00 59.06 92 GLY A O 1
ATOM 762 N N . LEU A 1 93 ? 13.127 -5.357 -10.023 1.00 57.81 93 LEU A N 1
ATOM 763 C CA . LEU A 1 93 ? 12.669 -5.114 -8.654 1.00 57.81 93 LEU A CA 1
ATOM 764 C C . LEU A 1 93 ? 13.844 -4.525 -7.862 1.00 57.81 93 LEU A C 1
ATOM 766 O O . LEU A 1 93 ? 14.993 -4.780 -8.241 1.00 57.81 93 LEU A O 1
ATOM 770 N N . PRO A 1 94 ? 13.597 -3.723 -6.817 1.00 52.97 94 PRO A N 1
ATOM 771 C CA . PRO A 1 94 ? 14.689 -3.122 -6.075 1.00 52.97 94 PRO A CA 1
ATOM 772 C C . PRO A 1 94 ? 15.528 -4.263 -5.499 1.00 52.97 94 PRO A C 1
ATOM 774 O O . PRO A 1 94 ? 14.984 -5.208 -4.918 1.00 52.97 94 PRO A O 1
ATOM 777 N N . GLU A 1 95 ? 16.836 -4.227 -5.747 1.00 47.44 95 GLU A N 1
ATOM 778 C CA . GLU A 1 95 ? 17.733 -5.252 -5.232 1.00 47.44 95 GLU A CA 1
ATOM 779 C C . GLU A 1 95 ? 17.645 -5.240 -3.709 1.00 47.44 95 GLU A C 1
ATOM 781 O O . GLU A 1 95 ? 17.775 -4.198 -3.064 1.00 47.44 95 GLU A O 1
ATOM 786 N N . ILE A 1 96 ? 17.387 -6.411 -3.127 1.00 48.78 96 ILE A N 1
ATOM 787 C CA . ILE A 1 96 ? 17.518 -6.598 -1.689 1.00 48.78 96 ILE A CA 1
ATOM 788 C C . ILE A 1 96 ? 19.009 -6.451 -1.409 1.00 48.78 96 ILE A C 1
ATOM 790 O O . ILE A 1 96 ? 19.770 -7.393 -1.627 1.00 48.78 96 ILE A O 1
ATOM 794 N N . VAL A 1 97 ? 19.434 -5.261 -0.983 1.00 40.59 97 VAL A N 1
ATOM 795 C CA . VAL A 1 97 ? 20.807 -5.038 -0.534 1.00 40.59 97 VAL A CA 1
ATOM 796 C C . VAL A 1 97 ? 20.990 -5.889 0.716 1.00 40.59 97 VAL A C 1
ATOM 798 O O . VAL A 1 97 ? 20.578 -5.515 1.813 1.00 40.59 97 VAL A O 1
ATOM 801 N N . LEU A 1 98 ? 21.558 -7.080 0.534 1.00 39.44 98 LEU A N 1
ATOM 802 C CA . LEU A 1 98 ? 22.049 -7.890 1.635 1.00 39.44 98 LEU A CA 1
ATOM 803 C C . LEU A 1 98 ? 23.115 -7.048 2.336 1.00 39.44 98 LEU A C 1
ATOM 805 O O . LEU A 1 98 ? 24.074 -6.595 1.706 1.00 39.44 98 LEU A O 1
ATOM 809 N N . SER A 1 99 ? 22.919 -6.783 3.624 1.00 37.72 99 SER A N 1
ATOM 810 C CA . SER A 1 99 ? 23.918 -6.101 4.436 1.00 37.72 99 SER A CA 1
ATOM 811 C C . SER A 1 99 ? 25.264 -6.822 4.283 1.00 37.72 99 SER A C 1
ATOM 813 O O . SER A 1 99 ? 25.345 -8.054 4.346 1.00 37.72 99 SER A O 1
ATOM 815 N N . LYS A 1 100 ? 26.324 -6.045 4.016 1.00 35.91 100 LYS A N 1
ATOM 816 C CA . LYS A 1 100 ? 27.716 -6.519 3.958 1.00 35.91 100 LYS A CA 1
ATOM 817 C C . LYS A 1 100 ? 28.003 -7.319 5.236 1.00 35.91 100 LYS A C 1
ATOM 819 O O . LYS A 1 100 ? 28.142 -6.726 6.298 1.00 35.91 100 LYS A O 1
ATOM 824 N N . GLY A 1 101 ? 28.060 -8.646 5.120 1.00 36.88 101 GLY A N 1
ATOM 825 C CA . GLY A 1 101 ? 28.307 -9.557 6.244 1.00 36.88 101 GLY A CA 1
ATOM 826 C C . GLY A 1 101 ? 27.604 -10.914 6.147 1.00 36.88 101 GLY A C 1
ATOM 827 O O . GLY A 1 101 ? 28.082 -11.876 6.737 1.00 36.88 101 GLY A O 1
ATOM 828 N N . SER A 1 102 ? 26.524 -11.048 5.368 1.00 36.00 102 SER A N 1
ATOM 829 C CA . SER A 1 102 ? 25.860 -12.351 5.198 1.00 36.00 102 SER A CA 1
ATOM 830 C C . SER A 1 102 ? 26.632 -13.271 4.245 1.00 36.00 102 SER A C 1
ATOM 832 O O . SER A 1 102 ? 26.413 -13.270 3.039 1.00 36.00 102 SER A O 1
ATOM 834 N N . THR A 1 103 ? 27.519 -14.098 4.798 1.00 30.81 103 THR A N 1
ATOM 835 C CA . THR A 1 103 ? 28.131 -15.259 4.120 1.00 30.81 103 THR A CA 1
ATOM 836 C C . THR A 1 103 ? 27.203 -16.477 4.061 1.00 30.81 103 THR A C 1
ATOM 838 O O . THR A 1 103 ? 27.586 -17.523 3.540 1.00 30.81 103 THR A O 1
ATOM 841 N N . SER A 1 104 ? 25.968 -16.369 4.559 1.00 30.59 104 SER A N 1
ATOM 842 C CA . SER A 1 104 ? 24.980 -17.438 4.435 1.00 30.59 104 SER A CA 1
ATOM 843 C C . SER A 1 104 ? 24.331 -17.413 3.052 1.00 30.59 104 SER A C 1
ATOM 845 O O . SER A 1 104 ? 23.556 -16.515 2.725 1.00 30.59 104 SER A O 1
ATOM 847 N N . SER A 1 105 ? 24.579 -18.463 2.270 1.00 33.09 105 SER A N 1
ATOM 848 C CA . SER A 1 105 ? 23.851 -18.787 1.039 1.00 33.09 105 SER A CA 1
ATOM 849 C C . SER A 1 105 ? 22.370 -19.133 1.269 1.00 33.09 105 SER A C 1
ATOM 851 O O . SER A 1 105 ? 21.655 -19.407 0.306 1.00 33.09 105 SER A O 1
ATOM 853 N N . HIS A 1 106 ? 21.863 -19.071 2.507 1.00 32.09 106 HIS A N 1
ATOM 854 C CA . HIS A 1 106 ? 20.453 -19.269 2.822 1.00 32.09 106 HIS A CA 1
ATOM 855 C C . HIS A 1 106 ? 19.978 -18.380 3.979 1.00 32.09 106 HIS A C 1
ATOM 857 O O . HIS A 1 106 ? 20.134 -18.720 5.148 1.00 32.09 106 HIS A O 1
ATOM 863 N N . LEU A 1 107 ? 19.294 -17.282 3.640 1.00 30.86 107 LEU A N 1
ATOM 864 C CA . LEU A 1 107 ? 18.082 -16.847 4.347 1.00 30.86 107 LEU A CA 1
ATOM 865 C C . LEU A 1 107 ? 17.261 -15.885 3.464 1.00 30.86 107 LEU A C 1
ATOM 867 O O . LEU A 1 107 ? 17.363 -14.665 3.583 1.00 30.86 107 LEU A O 1
ATOM 871 N N . PRO A 1 108 ? 16.384 -16.406 2.585 1.00 36.12 108 PRO A N 1
ATOM 872 C CA . PRO A 1 108 ? 15.340 -15.614 1.941 1.00 36.12 108 PRO A CA 1
ATOM 873 C C . PRO A 1 108 ? 14.217 -15.329 2.961 1.00 36.12 108 PRO A C 1
ATOM 875 O O . PRO A 1 108 ? 13.079 -15.741 2.763 1.00 36.12 108 PRO A O 1
ATOM 878 N N . GLY A 1 109 ? 14.544 -14.698 4.093 1.00 32.06 109 GLY A N 1
ATOM 879 C CA . GLY A 1 109 ? 13.715 -14.724 5.308 1.00 32.06 109 GLY A CA 1
ATOM 880 C C . GLY A 1 109 ? 13.001 -13.426 5.682 1.00 32.06 109 GLY A C 1
ATOM 881 O O . GLY A 1 109 ? 12.049 -13.467 6.454 1.00 32.06 109 GLY A O 1
ATOM 882 N N . LEU A 1 110 ? 13.394 -12.276 5.133 1.00 33.09 110 LEU A N 1
ATOM 883 C CA . LEU A 1 110 ? 12.680 -11.026 5.392 1.00 33.09 110 LEU A CA 1
ATOM 884 C C . LEU A 1 110 ? 11.528 -10.891 4.393 1.00 33.09 110 LEU A C 1
ATOM 886 O O . LEU A 1 110 ? 11.736 -10.767 3.187 1.00 33.09 110 LEU A O 1
ATOM 890 N N . LEU A 1 111 ? 10.297 -10.984 4.905 1.00 37.00 111 LEU A N 1
ATOM 891 C CA . LEU A 1 111 ? 9.048 -10.743 4.167 1.00 37.00 111 LEU A CA 1
ATOM 892 C C . LEU A 1 111 ? 9.042 -9.369 3.479 1.00 37.00 111 LEU A C 1
ATOM 894 O O . LEU A 1 111 ? 8.462 -9.230 2.407 1.00 37.00 111 LEU A O 1
ATOM 898 N N . TYR A 1 112 ? 9.753 -8.407 4.067 1.00 43.81 112 TYR A N 1
ATOM 899 C CA . TYR A 1 112 ? 9.989 -7.067 3.554 1.00 43.81 112 TYR A CA 1
ATOM 900 C C . TYR A 1 112 ? 11.442 -6.708 3.884 1.00 43.81 112 TYR A C 1
ATOM 902 O O . TYR A 1 112 ? 11.778 -6.677 5.069 1.00 43.81 112 TYR A O 1
ATOM 910 N N . PRO A 1 113 ? 12.332 -6.460 2.909 1.00 49.56 113 PRO A N 1
ATOM 911 C CA . PRO A 1 113 ? 13.592 -5.796 3.217 1.00 49.56 113 PRO A CA 1
ATOM 912 C C . PRO A 1 113 ? 13.272 -4.485 3.940 1.00 49.56 113 PRO A C 1
ATOM 914 O O . PRO A 1 113 ? 12.330 -3.783 3.559 1.00 49.56 113 PRO A O 1
ATOM 917 N N . HIS A 1 114 ? 14.008 -4.178 5.005 1.00 51.06 114 HIS A N 1
ATOM 918 C CA . HIS A 1 114 ? 13.675 -3.072 5.909 1.00 51.06 114 HIS A CA 1
ATOM 919 C C . HIS A 1 114 ? 13.558 -1.715 5.187 1.00 51.06 114 HIS A C 1
ATOM 921 O O . HIS A 1 114 ? 12.737 -0.893 5.588 1.00 51.06 114 HIS A O 1
ATOM 927 N N . SER A 1 115 ? 14.252 -1.563 4.055 1.00 54.38 115 SER A N 1
ATOM 928 C CA . SER A 1 115 ? 14.291 -0.379 3.193 1.00 54.38 115 SER A CA 1
ATOM 929 C C . SER A 1 115 ? 13.515 -0.505 1.870 1.00 54.38 115 SER A C 1
ATOM 931 O O . SER A 1 115 ? 13.550 0.415 1.048 1.00 54.38 115 SER A O 1
ATOM 933 N N . LEU A 1 116 ? 12.814 -1.623 1.620 1.00 67.00 116 LEU A N 1
ATOM 934 C CA . LEU A 1 116 ? 12.104 -1.829 0.355 1.00 67.00 116 LEU A CA 1
ATOM 935 C C . LEU A 1 116 ? 10.826 -0.991 0.309 1.00 67.00 116 LEU A C 1
ATOM 937 O O . LEU A 1 116 ? 9.763 -1.433 0.743 1.00 67.00 116 LEU A O 1
ATOM 941 N N . CYS A 1 117 ? 10.944 0.203 -0.257 1.00 77.31 117 CYS A N 1
ATOM 942 C CA . CYS A 1 117 ? 9.814 1.018 -0.661 1.00 77.31 117 CYS A CA 1
ATOM 943 C C . CYS A 1 117 ? 9.603 0.842 -2.163 1.00 77.31 117 CYS A C 1
ATOM 945 O O . CYS A 1 117 ? 10.473 1.180 -2.970 1.00 77.31 117 CYS A O 1
ATOM 947 N N . VAL A 1 118 ? 8.460 0.285 -2.555 1.00 82.81 118 VAL A N 1
ATOM 948 C CA . VAL A 1 118 ? 8.099 0.206 -3.971 1.00 82.81 118 VAL A CA 1
ATOM 949 C C . VAL A 1 118 ? 7.601 1.581 -4.393 1.00 82.81 118 VAL A C 1
ATOM 951 O O . VAL A 1 118 ? 6.605 2.053 -3.855 1.00 82.81 118 VAL A O 1
ATOM 954 N N . ASP A 1 119 ? 8.275 2.223 -5.349 1.00 84.12 119 ASP A N 1
ATOM 955 C CA . ASP A 1 119 ? 7.809 3.481 -5.940 1.00 84.12 119 ASP A CA 1
ATOM 956 C C . ASP A 1 119 ? 7.208 3.250 -7.343 1.00 84.12 119 ASP A C 1
ATOM 958 O O . ASP A 1 119 ? 7.951 3.189 -8.329 1.00 84.12 119 ASP A O 1
ATOM 962 N N . PRO A 1 120 ? 5.873 3.123 -7.456 1.00 86.19 120 PRO A N 1
ATOM 963 C CA . PRO A 1 120 ? 5.145 2.911 -8.698 1.00 86.19 120 PRO A CA 1
ATOM 964 C C . PRO A 1 120 ? 5.372 3.997 -9.731 1.00 86.19 120 PRO A C 1
ATOM 966 O O . PRO A 1 120 ? 5.451 3.678 -10.909 1.00 86.19 120 PRO A O 1
ATOM 969 N N . GLU A 1 121 ? 5.485 5.261 -9.319 1.00 85.00 121 GLU A N 1
ATOM 970 C CA . GLU A 1 121 ? 5.645 6.368 -10.269 1.00 85.00 121 GLU A CA 1
ATOM 971 C C . GLU A 1 121 ? 6.987 6.273 -10.965 1.00 85.00 121 GLU A C 1
ATOM 973 O O . GLU A 1 121 ? 7.127 6.499 -12.165 1.00 85.00 121 GLU A O 1
ATOM 978 N N . ALA A 1 122 ? 7.986 5.852 -10.209 1.00 81.06 122 ALA A N 1
ATOM 979 C CA . ALA A 1 122 ? 9.297 5.660 -10.748 1.00 81.06 122 ALA A CA 1
ATOM 980 C C . ALA A 1 122 ? 9.321 4.393 -11.651 1.00 81.06 122 ALA A C 1
ATOM 982 O O . ALA A 1 122 ? 9.998 4.397 -12.677 1.00 81.06 122 ALA A O 1
ATOM 983 N N . TYR A 1 123 ? 8.546 3.336 -11.362 1.00 81.50 123 TYR A N 1
ATOM 984 C CA . TYR A 1 123 ? 8.347 2.218 -12.309 1.00 81.50 123 TYR A CA 1
ATOM 985 C C . TYR A 1 123 ? 7.567 2.611 -13.575 1.00 81.50 123 TYR A C 1
ATOM 987 O O . TYR A 1 123 ? 7.886 2.130 -14.661 1.00 81.50 123 TYR A O 1
ATOM 995 N N . ALA A 1 124 ? 6.577 3.495 -13.458 1.00 82.31 124 ALA A N 1
ATOM 996 C CA . ALA A 1 124 ? 5.851 4.049 -14.598 1.00 82.31 124 ALA A CA 1
ATOM 997 C C . ALA A 1 124 ? 6.815 4.830 -15.503 1.00 82.31 124 ALA A C 1
ATOM 999 O O . ALA A 1 124 ? 6.889 4.579 -16.707 1.00 82.31 124 ALA A O 1
ATOM 1000 N N . HIS A 1 125 ? 7.635 5.696 -14.904 1.00 81.00 125 HIS A N 1
ATOM 1001 C CA . HIS A 1 125 ? 8.661 6.457 -15.610 1.00 81.00 125 HIS A CA 1
ATOM 1002 C C . HIS A 1 125 ? 9.639 5.547 -16.370 1.00 81.00 125 HIS A C 1
ATOM 1004 O O . HIS A 1 125 ? 10.006 5.845 -17.503 1.00 81.00 125 HIS A O 1
ATOM 1010 N N . ASP A 1 126 ? 10.030 4.405 -15.795 1.00 77.38 126 ASP A N 1
ATOM 1011 C CA . ASP A 1 126 ? 10.891 3.423 -16.472 1.00 77.38 126 ASP A CA 1
ATOM 1012 C C . ASP A 1 126 ? 10.257 2.820 -17.737 1.00 77.38 126 ASP A C 1
ATOM 1014 O O . ASP A 1 126 ? 10.969 2.393 -18.644 1.00 77.38 126 ASP A O 1
ATOM 1018 N N . MET A 1 127 ? 8.926 2.795 -17.823 1.00 75.75 127 MET A N 1
ATOM 1019 C CA . MET A 1 127 ? 8.191 2.386 -19.025 1.00 75.75 127 MET A CA 1
ATOM 1020 C C . MET A 1 127 ? 8.053 3.524 -20.056 1.00 75.75 127 MET A C 1
ATOM 1022 O O . MET A 1 127 ? 7.543 3.316 -21.159 1.00 75.75 127 MET A O 1
ATOM 1026 N N . GLY A 1 128 ? 8.498 4.735 -19.716 1.00 76.94 128 GLY A N 1
ATOM 1027 C CA . GLY A 1 128 ? 8.217 5.948 -20.482 1.00 76.94 128 GLY A CA 1
ATOM 1028 C C . GLY A 1 128 ? 6.797 6.475 -20.271 1.00 76.94 128 GLY A C 1
ATOM 1029 O O . GLY A 1 128 ? 6.333 7.295 -21.054 1.00 76.94 128 GLY A O 1
ATOM 1030 N N . CYS A 1 129 ? 6.101 6.005 -19.232 1.00 76.38 129 CYS A N 1
ATOM 1031 C CA . CYS A 1 129 ? 4.829 6.580 -18.817 1.00 76.38 129 CYS A CA 1
ATOM 1032 C C . CYS A 1 129 ? 5.097 7.913 -18.087 1.00 76.38 129 CYS A C 1
ATOM 1034 O O . C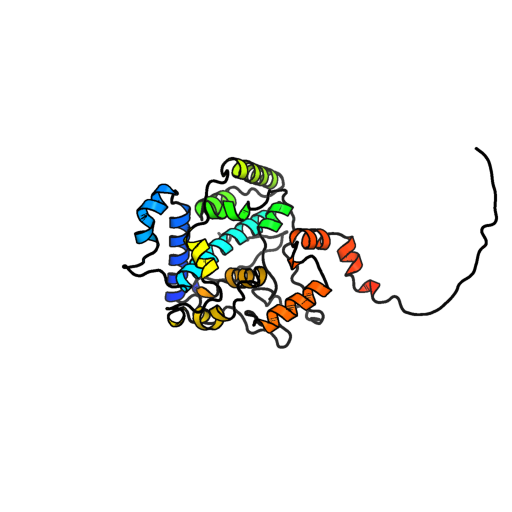YS A 1 129 ? 6.092 8.053 -17.373 1.00 76.38 129 CYS A O 1
ATOM 1036 N N . GLY A 1 130 ? 4.220 8.901 -18.273 1.00 71.94 130 GLY A N 1
ATOM 1037 C CA . GLY A 1 130 ? 4.269 10.174 -17.550 1.00 71.94 130 GLY A CA 1
ATOM 1038 C C . GLY A 1 130 ? 4.148 10.037 -16.024 1.00 71.94 130 GLY A C 1
ATOM 1039 O O . GLY A 1 130 ? 3.820 8.982 -15.479 1.00 71.94 130 GLY A O 1
ATOM 1040 N N . HIS A 1 131 ? 4.410 11.139 -15.321 1.00 73.19 131 HIS A N 1
ATOM 1041 C CA . HIS A 1 131 ? 4.276 11.207 -13.865 1.00 73.19 131 HIS A CA 1
ATOM 1042 C C . HIS A 1 131 ? 2.813 11.064 -13.418 1.00 73.19 131 HIS A C 1
ATOM 1044 O O . HIS A 1 131 ? 1.907 11.538 -14.100 1.00 73.19 131 HIS A O 1
ATOM 1050 N N . TYR A 1 132 ? 2.605 10.496 -12.227 1.00 77.00 132 TYR A N 1
ATOM 1051 C CA . TYR A 1 132 ? 1.307 10.329 -11.553 1.00 77.00 132 TYR A CA 1
ATOM 1052 C C . TYR A 1 132 ? 0.380 9.273 -12.156 1.00 77.00 132 TYR A C 1
ATOM 1054 O O . TYR A 1 132 ? -0.768 9.146 -11.726 1.00 77.00 132 TYR A O 1
ATOM 1062 N N . ILE A 1 133 ? 0.875 8.480 -13.105 1.00 80.88 133 ILE A N 1
ATOM 1063 C CA . ILE A 1 133 ? 0.068 7.469 -13.779 1.00 80.88 133 ILE A CA 1
ATOM 1064 C C . ILE A 1 133 ? -0.389 6.381 -12.805 1.00 80.88 133 ILE A C 1
ATOM 1066 O O . ILE A 1 133 ? -1.578 6.068 -12.790 1.00 80.88 133 ILE A O 1
ATOM 1070 N N . ALA A 1 134 ? 0.487 5.864 -11.935 1.00 82.19 134 ALA A N 1
ATOM 1071 C CA . ALA A 1 134 ? 0.062 4.891 -10.919 1.00 82.19 134 ALA A CA 1
ATOM 1072 C C . ALA A 1 134 ? -1.029 5.468 -10.015 1.00 82.19 134 ALA A C 1
ATOM 1074 O O . ALA A 1 134 ? -2.043 4.829 -9.755 1.00 82.19 134 ALA A O 1
ATOM 1075 N N . SER A 1 135 ? -0.842 6.707 -9.564 1.00 82.31 135 SER A N 1
ATOM 1076 C CA . SER A 1 135 ? -1.819 7.391 -8.719 1.00 82.31 135 SER A CA 1
ATOM 1077 C C . SER A 1 135 ? -3.178 7.575 -9.405 1.00 82.31 135 SER A C 1
ATOM 1079 O O . SER A 1 135 ? -4.202 7.592 -8.728 1.00 82.31 135 SER A O 1
ATOM 1081 N N . TRP A 1 136 ? -3.216 7.710 -10.732 1.00 81.25 136 TRP A N 1
ATOM 1082 C CA . TRP A 1 136 ? -4.474 7.787 -11.475 1.00 81.25 136 TRP A CA 1
ATOM 1083 C C . TRP A 1 136 ? -5.136 6.430 -11.671 1.00 81.25 136 TRP A C 1
ATOM 1085 O O . TRP A 1 136 ? -6.362 6.342 -11.571 1.00 81.25 136 TRP A O 1
ATOM 1095 N N . PHE A 1 137 ? -4.347 5.381 -11.900 1.00 81.31 137 PHE A N 1
ATOM 1096 C CA . PHE A 1 137 ? -4.862 4.022 -12.047 1.00 81.31 137 PHE A CA 1
ATOM 1097 C C . PHE A 1 137 ? -5.593 3.549 -10.797 1.00 81.31 137 PHE A C 1
ATOM 1099 O O . PHE A 1 137 ? -6.674 2.962 -10.905 1.00 81.31 137 PHE A O 1
ATOM 1106 N N . THR A 1 138 ? -5.100 3.901 -9.610 1.00 84.38 138 THR A N 1
ATOM 1107 C CA . THR A 1 138 ? -5.765 3.486 -8.374 1.00 84.38 138 THR A CA 1
ATOM 1108 C C . THR A 1 138 ? -7.147 4.105 -8.190 1.00 84.38 138 THR A C 1
ATOM 1110 O O . THR A 1 138 ? -8.042 3.449 -7.655 1.00 84.38 138 THR A O 1
ATOM 1113 N N . TYR A 1 139 ? -7.409 5.291 -8.755 1.00 80.88 139 TYR A N 1
ATOM 1114 C CA . TYR A 1 139 ? -8.762 5.858 -8.769 1.00 80.88 139 TYR A CA 1
ATOM 1115 C C . TYR A 1 139 ? -9.755 5.051 -9.609 1.00 80.88 139 TYR A C 1
ATOM 1117 O O . TYR A 1 139 ? -10.963 5.175 -9.400 1.00 80.88 139 TYR A O 1
ATOM 1125 N N . GLY A 1 140 ? -9.291 4.234 -10.554 1.00 80.06 140 GLY A N 1
ATOM 1126 C CA . GLY A 1 140 ? -10.138 3.282 -11.275 1.00 80.06 140 GLY A CA 1
ATOM 1127 C C . GLY A 1 140 ? -10.648 2.130 -10.402 1.00 80.06 140 GLY A C 1
ATOM 1128 O O . GLY A 1 140 ? -11.515 1.370 -10.834 1.00 80.06 140 GLY A O 1
ATOM 1129 N N . GLY A 1 141 ? -10.141 2.007 -9.172 1.00 86.75 141 GLY A N 1
ATOM 1130 C CA . GLY A 1 141 ? -10.495 0.943 -8.248 1.00 86.75 141 GLY A CA 1
ATOM 1131 C C . GLY A 1 141 ? -10.003 -0.434 -8.701 1.00 86.75 141 GLY A C 1
ATOM 1132 O O . GLY A 1 141 ? -9.185 -0.589 -9.608 1.00 86.75 141 GLY A O 1
ATOM 1133 N N . LEU A 1 142 ? -10.531 -1.466 -8.050 1.00 88.56 142 LEU A N 1
ATOM 1134 C CA . LEU A 1 142 ? -10.168 -2.867 -8.269 1.00 88.56 142 LEU A CA 1
ATOM 1135 C C . LEU A 1 142 ? -10.573 -3.386 -9.652 1.00 88.56 142 LEU A C 1
ATOM 1137 O O . LEU A 1 142 ? -9.935 -4.306 -10.169 1.00 88.56 142 LEU A O 1
ATOM 1141 N N . ASP A 1 143 ? -11.625 -2.821 -10.243 1.00 87.00 143 ASP A N 1
ATOM 1142 C CA . ASP A 1 143 ? -12.139 -3.256 -11.543 1.00 87.00 143 ASP A CA 1
ATOM 1143 C C . ASP A 1 143 ? -11.124 -2.966 -12.644 1.00 87.00 143 ASP A C 1
ATOM 1145 O O . ASP A 1 143 ? -10.804 -3.856 -13.433 1.00 87.00 143 ASP A O 1
ATOM 1149 N N . LEU A 1 144 ? -10.544 -1.762 -12.643 1.00 84.62 144 LEU A N 1
ATOM 1150 C CA . LEU A 1 144 ? -9.513 -1.386 -13.602 1.00 84.62 144 LEU A CA 1
ATOM 1151 C C . LEU A 1 144 ? -8.270 -2.267 -13.458 1.00 84.62 144 LEU A C 1
ATOM 1153 O O . LEU A 1 144 ? -7.811 -2.831 -14.448 1.00 84.62 144 LEU A O 1
ATOM 1157 N N . VAL A 1 145 ? -7.783 -2.472 -12.230 1.00 84.75 145 VAL A N 1
ATOM 1158 C CA . VAL A 1 145 ? -6.647 -3.372 -11.962 1.00 84.75 145 VAL A CA 1
ATOM 1159 C C . VAL A 1 145 ? -6.947 -4.791 -12.453 1.00 84.75 145 VAL 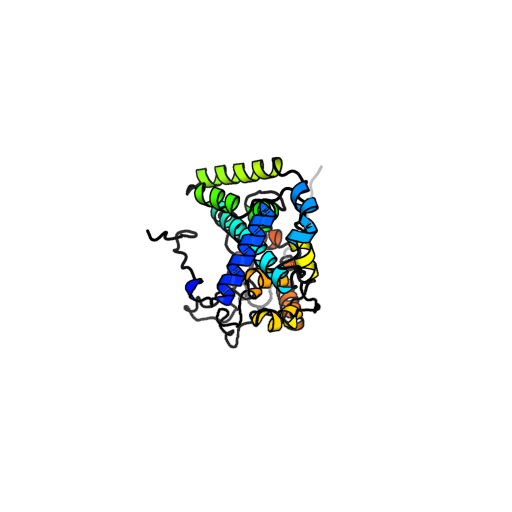A C 1
ATOM 1161 O O . VAL A 1 145 ? -6.107 -5.425 -13.086 1.00 84.75 145 VAL A O 1
ATOM 1164 N N . THR A 1 146 ? -8.162 -5.291 -12.229 1.00 85.19 146 THR A N 1
ATOM 1165 C CA . THR A 1 146 ? -8.569 -6.627 -12.686 1.00 85.19 146 THR A CA 1
ATOM 1166 C C . THR A 1 146 ? -8.627 -6.717 -14.211 1.00 85.19 146 THR A C 1
ATOM 1168 O O . THR A 1 146 ? -8.196 -7.722 -14.779 1.00 85.19 146 THR A O 1
ATOM 1171 N N . ILE A 1 147 ? -9.148 -5.687 -14.883 1.00 84.69 147 ILE A N 1
ATOM 1172 C CA . ILE A 1 147 ? -9.179 -5.604 -16.348 1.00 84.69 147 ILE A CA 1
ATOM 1173 C C . ILE A 1 147 ? -7.755 -5.596 -16.899 1.00 84.69 147 ILE A C 1
ATOM 1175 O O . ILE A 1 147 ? -7.466 -6.378 -17.805 1.00 84.69 147 ILE A O 1
ATOM 1179 N N . LEU A 1 148 ? -6.866 -4.777 -16.330 1.00 82.25 148 LEU A N 1
ATOM 1180 C CA . LEU A 1 148 ? -5.464 -4.714 -16.732 1.00 82.25 148 LEU A CA 1
ATOM 1181 C C . LEU A 1 148 ? -4.803 -6.077 -16.560 1.00 82.25 148 LEU A C 1
ATOM 1183 O O . LEU A 1 148 ? -4.330 -6.631 -17.544 1.00 82.25 148 LEU A O 1
ATOM 1187 N N . LEU A 1 149 ? -4.881 -6.683 -15.372 1.00 80.00 149 LEU A N 1
ATOM 1188 C CA . LEU A 1 149 ? -4.305 -8.006 -15.110 1.00 80.00 149 LEU A CA 1
ATOM 1189 C C . LEU A 1 149 ? -4.816 -9.072 -16.088 1.00 80.00 149 LEU A C 1
ATOM 1191 O O . LEU A 1 149 ? -4.034 -9.884 -16.574 1.00 80.00 149 LEU A O 1
ATOM 1195 N N . ARG A 1 150 ? -6.111 -9.074 -16.421 1.00 79.06 150 ARG A N 1
ATOM 1196 C CA . ARG A 1 150 ? -6.688 -10.030 -17.385 1.00 79.06 150 ARG A CA 1
ATOM 1197 C C . ARG A 1 150 ? -6.280 -9.766 -18.831 1.00 79.06 150 ARG A C 1
ATOM 1199 O O . ARG A 1 150 ? -6.244 -10.703 -19.620 1.00 79.06 150 ARG A O 1
ATOM 1206 N N . SER A 1 151 ? -6.003 -8.513 -19.172 1.00 74.94 151 SER A N 1
ATOM 1207 C CA . SER A 1 151 ? -5.623 -8.087 -20.524 1.00 74.94 151 SER A CA 1
ATOM 1208 C C . SER A 1 151 ? -4.130 -8.268 -20.797 1.00 74.94 151 SER A C 1
ATOM 1210 O O . SER A 1 151 ? -3.659 -7.962 -21.891 1.00 74.94 151 SER A O 1
ATOM 1212 N N . THR A 1 152 ? -3.373 -8.741 -19.805 1.00 71.56 152 THR A N 1
ATOM 1213 C CA . THR A 1 152 ? -1.935 -8.937 -19.942 1.00 71.56 152 THR A CA 1
ATOM 1214 C C . THR A 1 152 ? -1.616 -10.184 -20.761 1.00 71.56 152 THR A C 1
ATOM 1216 O O . THR A 1 152 ? -1.765 -11.318 -20.310 1.00 71.56 152 THR A O 1
ATOM 1219 N N . GLU A 1 153 ? -1.141 -9.970 -21.987 1.00 69.94 153 GLU A N 1
ATOM 1220 C CA . GLU A 1 153 ? -0.548 -11.026 -22.805 1.00 69.94 153 GLU A CA 1
ATOM 1221 C C . GLU A 1 153 ? 0.960 -11.135 -22.512 1.00 69.94 153 GLU A C 1
ATOM 1223 O O . GLU A 1 153 ? 1.650 -10.118 -22.385 1.00 69.94 153 GLU A O 1
ATOM 1228 N N . PRO A 1 154 ? 1.522 -12.350 -22.396 1.00 68.88 154 PRO A N 1
ATOM 1229 C CA . PRO A 1 154 ? 2.960 -12.517 -22.237 1.00 68.88 154 PRO A CA 1
ATOM 1230 C C . PRO A 1 154 ? 3.708 -12.140 -23.528 1.00 68.88 154 PRO A C 1
ATOM 1232 O O . PRO A 1 154 ? 3.300 -12.511 -24.624 1.00 68.88 154 PRO A O 1
ATOM 1235 N N . GLY A 1 155 ? 4.856 -11.465 -23.403 1.00 70.19 155 GLY A N 1
ATOM 1236 C CA . GLY A 1 155 ? 5.737 -11.133 -24.535 1.00 70.19 155 GLY A CA 1
ATOM 1237 C C . GLY A 1 155 ? 5.753 -9.648 -24.911 1.00 70.19 155 GLY A C 1
ATOM 1238 O O . GLY A 1 155 ? 5.226 -8.811 -24.184 1.00 70.19 155 GLY A O 1
ATOM 1239 N N . GLN A 1 156 ? 6.417 -9.309 -26.023 1.00 73.19 156 GLN A N 1
ATOM 1240 C CA . GLN A 1 156 ? 6.588 -7.915 -26.467 1.00 73.19 156 GLN A CA 1
ATOM 1241 C C . GLN A 1 156 ? 5.263 -7.270 -26.886 1.00 73.19 156 GLN A C 1
ATOM 1243 O O . GLN A 1 156 ? 4.985 -6.151 -26.486 1.00 73.19 156 GLN A O 1
ATOM 1248 N N . THR A 1 157 ? 4.405 -8.001 -27.593 1.00 77.44 157 THR A N 1
ATOM 1249 C CA . THR A 1 157 ? 3.108 -7.489 -28.057 1.00 77.44 157 THR A CA 1
ATOM 1250 C C . THR A 1 157 ? 2.200 -7.060 -26.901 1.00 77.44 157 THR A C 1
ATOM 1252 O O . THR A 1 157 ? 1.607 -5.985 -26.947 1.00 77.44 157 THR A O 1
ATOM 1255 N N . GLY A 1 158 ? 2.141 -7.851 -25.823 1.00 75.38 158 GLY A N 1
ATOM 1256 C CA . GLY A 1 158 ? 1.396 -7.478 -24.619 1.00 75.38 158 GLY A CA 1
ATOM 1257 C C . GLY A 1 158 ? 1.992 -6.267 -23.896 1.00 75.38 158 GLY A C 1
ATOM 1258 O O . GLY A 1 158 ? 1.236 -5.439 -23.394 1.00 75.38 158 GLY A O 1
ATOM 1259 N N . ARG A 1 159 ? 3.330 -6.115 -23.900 1.00 73.06 159 ARG A N 1
ATOM 1260 C CA . ARG A 1 159 ? 4.007 -4.908 -23.384 1.00 73.06 159 ARG A CA 1
ATOM 1261 C C . ARG A 1 159 ? 3.586 -3.659 -24.148 1.00 73.06 159 ARG A C 1
ATOM 1263 O O . ARG A 1 159 ? 3.196 -2.678 -23.522 1.00 73.06 159 ARG A O 1
ATOM 1270 N N . ASP A 1 160 ? 3.656 -3.709 -25.473 1.00 78.81 160 ASP A N 1
ATOM 1271 C CA . ASP A 1 160 ? 3.374 -2.556 -26.330 1.00 78.81 160 ASP A CA 1
ATOM 1272 C C . ASP A 1 160 ? 1.904 -2.134 -26.203 1.00 78.81 160 ASP A C 1
ATOM 1274 O O . ASP A 1 160 ? 1.611 -0.953 -26.029 1.00 78.81 160 ASP A O 1
ATOM 1278 N N . ARG A 1 161 ? 0.984 -3.107 -26.156 1.00 80.25 161 ARG A N 1
ATOM 1279 C CA . ARG A 1 161 ? -0.448 -2.856 -25.947 1.00 80.25 161 ARG A CA 1
ATOM 1280 C C . ARG A 1 161 ? -0.746 -2.238 -24.581 1.00 80.25 161 ARG A C 1
ATOM 1282 O O . ARG A 1 161 ? -1.574 -1.339 -24.484 1.00 80.25 161 ARG A O 1
ATOM 1289 N N . LEU A 1 162 ? -0.106 -2.718 -23.515 1.00 78.06 162 LEU A N 1
ATOM 1290 C CA . LEU A 1 162 ? -0.313 -2.165 -22.175 1.00 78.06 162 LEU A CA 1
ATOM 1291 C C . LEU A 1 162 ? 0.243 -0.737 -22.076 1.00 78.06 162 LEU A C 1
ATOM 1293 O O . LEU A 1 162 ? -0.394 0.129 -21.484 1.00 78.06 162 LEU A O 1
ATOM 1297 N N . LYS A 1 163 ? 1.396 -0.483 -22.706 1.00 78.19 163 LYS A N 1
ATOM 1298 C CA . LYS A 1 163 ? 1.977 0.857 -22.814 1.00 78.19 163 LYS A CA 1
ATOM 1299 C C . LYS A 1 163 ? 1.039 1.814 -23.552 1.00 78.19 163 LYS A C 1
ATOM 1301 O O . LYS A 1 163 ? 0.761 2.891 -23.037 1.00 78.19 163 LYS A O 1
ATOM 1306 N N . GLU A 1 164 ? 0.492 1.394 -24.691 1.00 81.25 164 GLU A N 1
ATOM 1307 C CA . GLU A 1 164 ? -0.516 2.160 -25.433 1.00 81.25 164 GLU A CA 1
ATOM 1308 C C . GLU A 1 164 ? -1.755 2.445 -24.568 1.00 81.25 164 GLU A C 1
ATOM 1310 O O . GLU A 1 164 ? -2.262 3.566 -24.545 1.00 81.25 164 GLU A O 1
ATOM 1315 N N . TRP A 1 165 ? -2.222 1.459 -23.794 1.00 82.31 165 TRP A N 1
ATOM 1316 C CA . TRP A 1 165 ? -3.297 1.670 -22.824 1.00 82.31 165 TRP A CA 1
ATOM 1317 C C . TRP A 1 165 ? -2.942 2.750 -21.806 1.00 82.31 165 TRP A C 1
ATOM 1319 O O . TRP A 1 165 ? -3.765 3.626 -21.563 1.00 82.31 165 TRP A O 1
ATOM 1329 N N . PHE A 1 166 ? -1.741 2.723 -21.231 1.00 78.81 166 PHE A N 1
ATOM 1330 C CA . PHE A 1 166 ? -1.304 3.719 -20.252 1.00 78.81 166 PHE A CA 1
ATOM 1331 C C . PHE A 1 166 ? -1.183 5.127 -20.845 1.00 78.81 166 PHE A C 1
ATOM 1333 O O . PHE A 1 166 ? -1.632 6.090 -20.219 1.00 78.81 166 PHE A O 1
ATOM 1340 N N . GLU A 1 167 ? -0.654 5.250 -22.062 1.00 76.12 167 GLU A N 1
ATOM 1341 C CA . GLU A 1 167 ? -0.567 6.522 -22.787 1.00 76.12 167 GLU A CA 1
ATOM 1342 C C . GLU A 1 167 ? -1.958 7.088 -23.114 1.00 76.12 167 GLU A C 1
ATOM 1344 O O . GLU A 1 167 ? -2.216 8.274 -22.896 1.00 76.12 167 GLU A O 1
ATOM 1349 N N . ASN A 1 168 ? -2.889 6.238 -23.556 1.00 79.56 168 ASN A N 1
ATOM 1350 C CA . ASN A 1 168 ? -4.264 6.640 -23.856 1.00 79.56 168 ASN A CA 1
ATOM 1351 C C . ASN A 1 168 ? -5.066 6.969 -22.590 1.00 79.56 168 ASN A C 1
ATOM 1353 O O . ASN A 1 168 ? -5.862 7.909 -22.575 1.00 79.56 168 ASN A O 1
ATOM 1357 N N . PHE A 1 169 ? -4.846 6.233 -21.499 1.00 73.31 169 PHE A N 1
ATOM 1358 C CA . PHE A 1 169 ? -5.539 6.463 -20.233 1.00 73.31 169 PHE A CA 1
ATOM 1359 C C . PHE A 1 169 ? -5.188 7.830 -19.639 1.00 73.31 169 PHE A C 1
ATOM 1361 O O . PHE A 1 169 ? -6.067 8.510 -19.110 1.00 73.31 169 PHE A O 1
ATOM 1368 N N . HIS A 1 170 ? -3.931 8.264 -19.790 1.00 65.38 170 HIS A N 1
ATOM 1369 C CA . HIS A 1 170 ? -3.495 9.603 -19.395 1.00 65.38 170 HIS A CA 1
ATOM 1370 C C . HIS A 1 170 ? -4.297 10.709 -20.100 1.00 65.38 170 HIS A C 1
ATOM 1372 O O . HIS A 1 170 ? -4.672 11.688 -19.460 1.00 65.38 170 HIS A O 1
ATOM 1378 N N . GLN A 1 171 ? -4.607 10.535 -21.389 1.00 64.25 171 GLN A N 1
ATOM 1379 C CA . GLN A 1 171 ? -5.372 11.515 -22.168 1.00 64.25 171 GLN A CA 1
ATOM 1380 C C . GLN A 1 171 ? -6.856 11.550 -21.778 1.00 64.25 171 GLN A C 1
ATOM 1382 O O . GLN A 1 171 ? -7.485 12.604 -21.825 1.00 64.25 171 GLN A O 1
ATOM 1387 N N . ILE A 1 172 ? -7.421 10.405 -21.382 1.00 63.25 172 ILE A N 1
ATOM 1388 C CA . ILE A 1 172 ? -8.834 10.288 -20.987 1.00 63.25 172 ILE A CA 1
ATOM 1389 C C . ILE A 1 172 ? -9.061 10.847 -19.575 1.00 63.25 172 ILE A C 1
ATOM 1391 O O . ILE A 1 172 ? -10.089 11.470 -19.310 1.00 63.25 172 ILE A O 1
ATOM 1395 N N . TYR A 1 173 ? -8.101 10.653 -18.668 1.00 62.56 173 TYR A N 1
ATOM 1396 C CA . TYR A 1 173 ? -8.158 11.134 -17.287 1.00 62.56 173 TYR A CA 1
ATOM 1397 C C . TYR A 1 173 ? -7.403 12.460 -17.122 1.00 62.56 173 TYR A C 1
ATOM 1399 O O . TYR A 1 173 ? -6.532 12.611 -16.267 1.00 62.56 173 TYR A O 1
ATOM 1407 N N . ASP A 1 174 ? -7.777 13.450 -17.932 1.00 52.62 174 ASP A N 1
ATOM 1408 C CA . ASP A 1 174 ? -7.355 14.839 -17.765 1.00 52.62 174 ASP A CA 1
ATOM 1409 C C . ASP A 1 174 ? -7.840 15.385 -16.407 1.00 52.62 174 ASP A C 1
ATOM 1411 O O . ASP A 1 174 ? -9.048 15.465 -16.181 1.00 52.62 174 ASP A O 1
ATOM 1415 N N . SER A 1 175 ? -6.874 15.691 -15.519 1.00 53.62 175 SER A N 1
ATOM 1416 C CA . SER A 1 175 ? -6.808 16.584 -14.328 1.00 53.62 175 SER A CA 1
ATOM 1417 C C . SER A 1 175 ? -8.000 16.749 -13.361 1.00 53.62 175 SER A C 1
ATOM 1419 O O . SER A 1 175 ? -7.868 17.364 -12.300 1.00 53.62 175 SER A O 1
ATOM 1421 N N . ARG A 1 176 ? -9.170 16.182 -13.646 1.00 52.25 176 ARG A N 1
ATOM 1422 C CA . ARG A 1 176 ? -10.443 16.472 -12.984 1.00 52.25 176 ARG A CA 1
ATOM 1423 C C . ARG A 1 176 ? -10.827 15.458 -11.922 1.00 52.25 176 ARG A C 1
ATOM 1425 O O . ARG A 1 176 ? -11.939 15.548 -11.413 1.00 52.25 176 ARG A O 1
ATOM 1432 N N . ARG A 1 177 ? -9.951 14.568 -11.459 1.00 58.88 177 ARG A N 1
ATOM 1433 C CA . ARG A 1 177 ? -10.201 13.819 -10.212 1.00 58.88 177 ARG A CA 1
ATOM 1434 C C . ARG A 1 177 ? -9.417 14.430 -9.060 1.00 58.88 177 ARG A C 1
ATOM 1436 O O . ARG A 1 177 ? -8.200 14.326 -8.988 1.00 58.88 177 ARG A O 1
ATOM 1443 N N . GLU A 1 178 ? -10.143 15.113 -8.179 1.00 62.03 178 GLU A N 1
ATOM 1444 C CA . GLU A 1 178 ? -9.605 15.560 -6.898 1.00 62.03 178 GLU A CA 1
ATOM 1445 C C . GLU A 1 178 ? -9.236 14.337 -6.062 1.00 62.03 178 GLU A C 1
ATOM 1447 O O . GLU A 1 178 ? -9.914 13.305 -6.114 1.00 62.03 178 GLU A O 1
ATOM 1452 N N . ARG A 1 179 ? -8.149 14.453 -5.291 1.00 64.81 179 ARG A N 1
ATOM 1453 C CA . ARG A 1 179 ? -7.772 13.414 -4.334 1.00 64.81 179 ARG A CA 1
ATOM 1454 C C . ARG A 1 179 ? -8.970 13.139 -3.432 1.00 64.81 179 ARG A C 1
ATOM 1456 O O . ARG A 1 179 ? -9.564 14.067 -2.888 1.00 64.81 179 ARG A O 1
ATOM 1463 N N . SER A 1 180 ? -9.297 11.862 -3.259 1.00 71.75 180 SER A N 1
ATOM 1464 C CA . SER A 1 180 ? -10.359 11.460 -2.342 1.00 71.75 180 SER A CA 1
ATOM 1465 C C . SER A 1 180 ? -10.132 12.062 -0.958 1.00 71.75 180 SER A C 1
ATOM 1467 O O . SER A 1 180 ? -9.019 12.024 -0.426 1.00 71.75 180 SER A O 1
ATOM 1469 N N . HIS A 1 181 ? -11.211 12.563 -0.360 1.00 73.19 181 HIS A N 1
ATOM 1470 C CA . HIS A 1 181 ? -11.218 13.095 0.998 1.00 73.19 181 HIS A CA 1
ATOM 1471 C C . HIS A 1 181 ? -10.602 12.121 2.011 1.00 73.19 181 HIS A C 1
ATOM 1473 O O . HIS A 1 181 ? -9.858 12.547 2.886 1.00 73.19 181 HIS A O 1
ATOM 1479 N N . TYR A 1 182 ? -10.824 10.809 1.850 1.00 77.69 182 TYR A N 1
ATOM 1480 C CA . TYR A 1 182 ? -10.221 9.789 2.714 1.00 77.69 182 TYR A CA 1
ATOM 1481 C C . TYR A 1 182 ? -8.704 9.764 2.634 1.00 77.69 182 TYR A C 1
ATOM 1483 O O . TYR A 1 182 ? -8.044 9.542 3.642 1.00 77.69 182 TYR A O 1
ATOM 1491 N N . LEU A 1 183 ? -8.157 9.969 1.436 1.00 79.00 183 LEU A N 1
ATOM 1492 C CA . LEU A 1 183 ? -6.717 9.980 1.237 1.00 79.00 183 LEU A CA 1
ATOM 1493 C C . LEU A 1 183 ? -6.134 11.252 1.845 1.00 79.00 183 LEU A C 1
ATOM 1495 O O . LEU A 1 183 ? -5.164 11.171 2.586 1.00 79.00 183 LEU A O 1
ATOM 1499 N N . ILE A 1 184 ? -6.759 12.408 1.600 1.00 81.12 184 ILE A N 1
ATOM 1500 C CA . ILE A 1 184 ? -6.334 13.690 2.178 1.00 81.12 184 ILE A CA 1
ATOM 1501 C C . ILE A 1 184 ? -6.340 13.616 3.712 1.00 81.12 184 ILE A C 1
ATOM 1503 O O . ILE A 1 184 ? -5.309 13.841 4.344 1.00 81.12 184 ILE A O 1
ATOM 1507 N N . GLU A 1 185 ? -7.472 13.250 4.318 1.00 81.06 185 GLU A N 1
ATOM 1508 C CA . GLU A 1 185 ? -7.584 13.123 5.775 1.00 81.06 185 GLU A CA 1
ATOM 1509 C C . GLU A 1 185 ? -6.685 12.019 6.330 1.00 81.06 185 GLU A C 1
ATOM 1511 O O . GLU A 1 185 ? -6.056 12.201 7.371 1.00 81.06 185 GLU A O 1
ATOM 1516 N N . GLY A 1 186 ? -6.576 10.898 5.617 1.00 82.75 186 GLY A N 1
ATOM 1517 C CA . GLY A 1 186 ? -5.659 9.818 5.947 1.00 82.75 186 GLY A CA 1
ATOM 1518 C C . GLY A 1 186 ? -4.233 10.333 6.065 1.00 82.75 186 GLY A C 1
ATOM 1519 O O . GLY A 1 186 ? -3.625 10.142 7.115 1.00 82.75 186 GLY A O 1
ATOM 1520 N N . TYR A 1 187 ? -3.724 11.040 5.051 1.00 82.88 187 TYR A N 1
ATOM 1521 C CA . TYR A 1 187 ? -2.375 11.611 5.069 1.00 82.88 187 TYR A CA 1
ATOM 1522 C C . TYR A 1 187 ? -2.211 12.647 6.185 1.00 82.88 187 TYR A C 1
ATOM 1524 O O . TYR A 1 187 ? -1.187 12.648 6.864 1.00 82.88 187 TYR A O 1
ATOM 1532 N N . HIS A 1 188 ? -3.222 13.483 6.437 1.00 82.62 188 HIS A N 1
ATOM 1533 C CA . HIS A 1 188 ? -3.186 14.432 7.554 1.00 82.62 188 HIS A CA 1
ATOM 1534 C C . HIS A 1 188 ? -3.165 13.755 8.930 1.00 82.62 188 HIS A C 1
ATOM 1536 O O . HIS A 1 188 ? -2.636 14.339 9.875 1.00 82.62 188 HIS A O 1
ATOM 1542 N N . SER A 1 189 ? -3.717 12.545 9.053 1.00 81.44 189 SER A N 1
ATOM 1543 C CA . SER A 1 189 ? -3.734 11.779 10.305 1.00 81.44 189 SER A CA 1
ATOM 1544 C C . SER A 1 189 ? -2.426 11.036 10.602 1.00 81.44 189 SER A C 1
ATOM 1546 O O . SER A 1 189 ? -2.237 10.560 11.720 1.00 81.44 189 SER A O 1
ATOM 1548 N N . ILE A 1 190 ? -1.515 10.919 9.631 1.00 82.75 190 ILE A N 1
ATOM 1549 C CA . ILE A 1 190 ? -0.257 10.180 9.800 1.00 82.75 190 ILE A CA 1
ATOM 1550 C C . ILE A 1 190 ? 0.612 10.838 10.875 1.00 82.75 190 ILE A C 1
ATOM 1552 O O . ILE A 1 190 ? 0.819 12.051 10.863 1.00 82.75 190 ILE A O 1
ATOM 1556 N N . GLY A 1 191 ? 1.118 10.025 11.807 1.00 75.56 191 GLY A N 1
ATOM 1557 C CA . GLY A 1 191 ? 2.001 10.472 12.889 1.00 75.56 191 GLY A CA 1
ATOM 1558 C C . GLY A 1 191 ? 1.326 11.351 13.945 1.00 75.56 191 GLY A C 1
ATOM 1559 O O . GLY A 1 191 ? 1.961 11.720 14.929 1.00 75.56 191 GLY A O 1
ATOM 1560 N N . ARG A 1 192 ? 0.042 11.700 13.782 1.00 79.75 192 ARG A N 1
ATOM 1561 C CA . ARG A 1 192 ? -0.688 12.533 14.741 1.00 79.75 192 ARG A CA 1
ATOM 1562 C C . ARG A 1 192 ? -1.389 11.664 15.775 1.00 79.75 192 ARG A C 1
ATOM 1564 O O . ARG A 1 192 ? -2.176 10.785 15.430 1.00 79.75 192 ARG A O 1
ATOM 1571 N N . VAL A 1 193 ? -1.173 11.978 17.049 1.00 77.56 193 VAL A N 1
ATOM 1572 C CA . VAL A 1 193 ? -1.987 11.440 18.143 1.00 77.56 193 VAL A CA 1
ATOM 1573 C C . VAL A 1 193 ? -3.297 12.227 18.173 1.00 77.56 193 VAL A C 1
ATOM 1575 O O . VAL A 1 193 ? -3.356 13.350 18.667 1.00 77.56 193 VAL A O 1
ATOM 1578 N N . LEU A 1 194 ? -4.336 11.664 17.560 1.00 75.06 194 LEU A N 1
ATOM 1579 C CA . LEU A 1 194 ? -5.685 12.237 17.516 1.00 75.06 194 LEU A CA 1
ATOM 1580 C C . LEU A 1 194 ? -6.609 11.541 18.520 1.00 75.06 194 LEU A C 1
ATOM 1582 O O . LEU A 1 194 ? -6.360 10.400 18.921 1.00 75.06 194 LEU A O 1
ATOM 1586 N N . GLU A 1 195 ? -7.712 12.199 18.876 1.00 71.88 195 GLU A N 1
ATOM 1587 C CA . GLU A 1 195 ? -8.785 11.584 19.659 1.00 71.88 195 GLU A CA 1
ATOM 1588 C C . GLU A 1 195 ? -9.242 10.272 18.992 1.00 71.88 195 GLU A C 1
ATOM 1590 O O . GLU A 1 195 ? -9.460 10.215 17.780 1.00 71.88 195 GLU A O 1
ATOM 1595 N N . GLY A 1 196 ? -9.309 9.189 19.772 1.00 71.81 196 GLY A N 1
ATOM 1596 C CA . GLY A 1 196 ? -9.621 7.849 19.266 1.00 71.81 196 GLY A CA 1
ATOM 1597 C C . GLY A 1 196 ? -8.418 7.014 18.810 1.00 71.81 196 GLY A C 1
ATOM 1598 O O . GLY A 1 196 ? -8.596 5.834 18.499 1.00 71.81 196 GLY A O 1
ATOM 1599 N N . SER A 1 197 ? -7.187 7.544 18.840 1.00 76.75 197 SER A N 1
ATOM 1600 C CA . SER A 1 197 ? -5.983 6.770 18.475 1.00 76.75 197 SER A CA 1
ATOM 1601 C C . SER A 1 197 ? -5.744 5.555 19.386 1.00 76.75 197 SER A C 1
ATOM 1603 O O . SER A 1 197 ? -5.254 4.522 18.934 1.00 76.75 197 SER A O 1
ATOM 1605 N N . GLU A 1 198 ? -6.185 5.626 20.643 1.00 78.56 198 GLU A N 1
ATOM 1606 C CA . GLU A 1 198 ? -6.115 4.527 21.620 1.00 78.56 198 GLU A CA 1
ATOM 1607 C C . GLU A 1 198 ? -7.151 3.414 21.375 1.00 78.56 198 GLU A C 1
ATOM 1609 O O . GLU A 1 198 ? -7.024 2.310 21.906 1.00 78.56 198 GLU A O 1
ATOM 1614 N N . SER A 1 199 ? -8.167 3.670 20.544 1.00 85.00 199 SER A N 1
ATOM 1615 C CA . SER A 1 199 ? -9.216 2.692 20.208 1.00 85.00 199 SER A CA 1
ATOM 1616 C C . SER A 1 199 ? -8.845 1.777 19.036 1.00 85.00 199 SER A C 1
ATOM 1618 O O . SER A 1 199 ? -9.612 0.887 18.667 1.00 85.00 199 SER A O 1
ATOM 1620 N N . GLY A 1 200 ? -7.682 2.012 18.422 1.00 85.62 200 GLY A N 1
ATOM 1621 C CA . GLY A 1 200 ? -7.267 1.315 17.217 1.00 85.62 200 GLY A CA 1
ATOM 1622 C C . GLY A 1 200 ? -6.790 -0.130 17.430 1.00 85.62 200 GLY A C 1
ATOM 1623 O O . GLY A 1 200 ? -6.607 -0.588 18.561 1.00 85.62 200 GLY A O 1
ATOM 1624 N N . PRO A 1 201 ? -6.552 -0.845 16.316 1.00 90.38 201 PRO A N 1
ATOM 1625 C CA . PRO A 1 201 ? -5.832 -2.120 16.252 1.00 90.38 201 PRO A CA 1
ATOM 1626 C C . PRO A 1 201 ? -4.568 -2.161 17.115 1.00 90.38 201 PRO A C 1
ATOM 1628 O O . PRO A 1 201 ? -3.921 -1.134 17.310 1.00 90.38 201 PRO A O 1
ATOM 1631 N N . GLY A 1 202 ? -4.166 -3.343 17.588 1.00 90.62 202 GLY A N 1
ATOM 1632 C CA . GLY A 1 202 ? -2.989 -3.458 18.457 1.00 90.62 202 GLY A CA 1
ATOM 1633 C C . GLY A 1 202 ? -1.721 -2.873 17.827 1.00 90.62 202 GLY A C 1
ATOM 1634 O O . GLY A 1 202 ? -1.113 -1.987 18.426 1.00 90.62 202 GLY A O 1
ATOM 1635 N N . MET A 1 203 ? -1.417 -3.226 16.573 1.00 90.81 203 MET A N 1
ATOM 1636 C CA . MET A 1 203 ? -0.302 -2.619 15.839 1.00 90.81 203 MET A CA 1
ATOM 1637 C C . MET A 1 203 ? -0.495 -1.114 15.629 1.00 90.81 203 MET A C 1
ATOM 1639 O O . MET A 1 203 ? 0.466 -0.363 15.785 1.00 90.81 203 MET A O 1
ATOM 1643 N N . TYR A 1 204 ? -1.726 -0.658 15.343 1.00 90.50 204 TYR A N 1
ATOM 1644 C CA . TYR A 1 204 ? -2.047 0.772 15.231 1.00 90.50 204 TYR A CA 1
ATOM 1645 C C . TYR A 1 204 ? -1.590 1.546 16.472 1.00 90.50 204 TYR A C 1
ATOM 1647 O O . TYR A 1 204 ? -0.812 2.496 16.386 1.00 90.50 204 TYR A O 1
ATOM 1655 N N . ARG A 1 205 ? -2.016 1.083 17.648 1.00 89.25 205 ARG A N 1
ATOM 1656 C CA . ARG A 1 205 ? -1.695 1.722 18.928 1.00 89.25 205 ARG A CA 1
ATOM 1657 C C . ARG A 1 205 ? -0.197 1.749 19.198 1.00 89.25 205 ARG A C 1
ATOM 1659 O O . ARG A 1 205 ? 0.301 2.761 19.673 1.00 89.25 205 ARG A O 1
ATOM 1666 N N . THR A 1 206 ? 0.516 0.682 18.847 1.00 86.06 206 THR A N 1
ATOM 1667 C CA . THR A 1 206 ? 1.961 0.574 19.081 1.00 86.06 206 THR A CA 1
ATOM 1668 C C . THR A 1 206 ? 2.795 1.472 18.165 1.00 86.06 206 THR A C 1
ATOM 1670 O O . THR A 1 206 ? 3.817 1.995 18.611 1.00 86.06 206 THR A O 1
ATOM 1673 N N . PHE A 1 207 ? 2.392 1.648 16.901 1.00 83.31 207 PHE A N 1
ATOM 1674 C CA . PHE A 1 207 ? 3.280 2.214 15.878 1.00 83.31 207 PHE A CA 1
ATOM 1675 C C . PHE A 1 207 ? 2.818 3.536 15.255 1.00 83.31 207 PHE A C 1
ATOM 1677 O O . PHE A 1 207 ? 3.654 4.220 14.674 1.00 83.31 207 PHE A O 1
ATOM 1684 N N . HIS A 1 208 ? 1.551 3.953 15.388 1.00 84.62 208 HIS A N 1
ATOM 1685 C CA . HIS A 1 208 ? 1.056 5.155 14.692 1.00 84.62 208 HIS A CA 1
ATOM 1686 C C . HIS A 1 208 ? 1.829 6.436 15.040 1.00 84.62 208 HIS A C 1
ATOM 1688 O O . HIS A 1 208 ? 2.070 7.251 14.154 1.00 84.62 208 HIS A O 1
ATOM 1694 N N . SER A 1 209 ? 2.245 6.596 16.299 1.00 80.62 209 SER A N 1
ATOM 1695 C CA . SER A 1 209 ? 3.018 7.750 16.772 1.00 80.62 209 SER A CA 1
ATOM 1696 C C . SER A 1 209 ? 4.493 7.704 16.372 1.00 80.62 209 SER A C 1
ATOM 1698 O O . SER A 1 209 ? 5.175 8.716 16.467 1.00 80.62 209 SER A O 1
ATOM 1700 N N . ARG A 1 210 ? 4.992 6.546 15.918 1.00 80.06 210 ARG A N 1
ATOM 1701 C CA . ARG A 1 210 ? 6.371 6.386 15.433 1.00 80.06 210 ARG A CA 1
ATOM 1702 C C . ARG A 1 210 ? 6.517 6.735 13.954 1.00 80.06 210 ARG A C 1
ATOM 1704 O O . ARG A 1 210 ? 7.633 6.832 13.461 1.00 80.06 210 ARG A O 1
ATOM 1711 N N . ILE A 1 211 ? 5.408 6.896 13.231 1.00 78.25 211 ILE A N 1
ATOM 1712 C CA . ILE A 1 211 ? 5.456 7.255 11.814 1.00 78.25 211 ILE A CA 1
ATOM 1713 C C . ILE A 1 211 ? 5.778 8.739 11.690 1.00 78.25 211 ILE A C 1
ATOM 1715 O O . ILE A 1 211 ? 5.035 9.583 12.182 1.00 78.25 211 ILE A O 1
ATOM 1719 N N . ILE A 1 212 ? 6.859 9.040 10.975 1.00 76.62 212 ILE A N 1
ATOM 1720 C CA . ILE A 1 212 ? 7.347 10.399 10.746 1.00 76.62 212 ILE A CA 1
ATOM 1721 C C . ILE A 1 212 ? 6.676 10.945 9.477 1.00 76.62 212 ILE A C 1
ATOM 1723 O O . ILE A 1 212 ? 7.086 10.580 8.370 1.00 76.62 212 ILE A O 1
ATOM 1727 N N . PRO A 1 213 ? 5.674 11.837 9.581 1.00 69.94 213 PRO A N 1
ATOM 1728 C CA . PRO A 1 213 ? 4.887 12.272 8.425 1.00 69.94 213 PRO A CA 1
ATOM 1729 C C . PRO A 1 213 ? 5.721 13.030 7.385 1.00 69.94 213 PRO A C 1
ATOM 1731 O O . PRO A 1 213 ? 5.416 12.988 6.197 1.00 69.94 213 PRO A O 1
ATOM 1734 N N . ASN A 1 214 ? 6.803 13.687 7.814 1.00 70.06 214 ASN A N 1
ATOM 1735 C CA . ASN A 1 214 ? 7.703 14.426 6.927 1.00 70.06 214 ASN A CA 1
ATOM 1736 C C . ASN A 1 214 ? 8.695 13.519 6.187 1.00 70.06 214 ASN A C 1
ATOM 1738 O O . ASN A 1 214 ? 9.374 13.980 5.270 1.00 70.06 214 ASN A O 1
ATOM 1742 N N . TYR A 1 215 ? 8.766 12.233 6.546 1.00 75.31 215 TYR A N 1
ATOM 1743 C CA . TYR A 1 215 ? 9.610 11.268 5.862 1.00 75.31 215 TYR A CA 1
ATOM 1744 C C . TYR A 1 215 ? 8.760 10.357 4.969 1.00 75.31 215 TYR A C 1
ATOM 1746 O O . TYR A 1 215 ? 8.348 9.259 5.352 1.00 75.31 215 TYR A O 1
ATOM 1754 N N . MET A 1 216 ? 8.493 10.843 3.752 1.00 75.50 216 MET A N 1
ATOM 1755 C CA . MET A 1 216 ? 7.5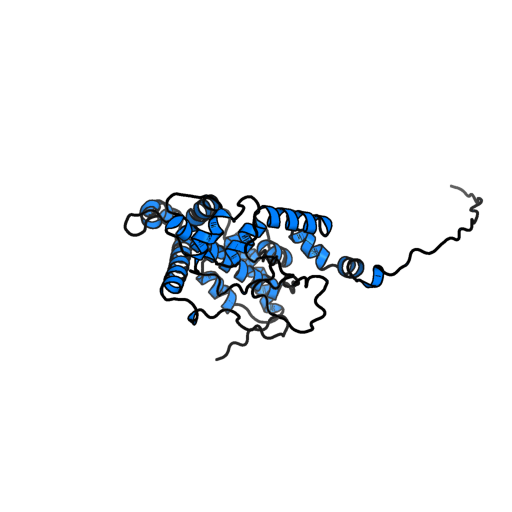43 10.229 2.815 1.00 75.50 216 MET A CA 1
ATOM 1756 C C . MET A 1 216 ? 7.846 8.764 2.525 1.00 75.50 216 MET A C 1
ATOM 1758 O O . MET A 1 216 ? 6.937 7.941 2.562 1.00 75.50 216 MET A O 1
ATOM 1762 N N . THR A 1 217 ? 9.105 8.409 2.287 1.00 73.38 217 THR A N 1
ATOM 1763 C CA . THR A 1 217 ? 9.452 7.033 1.931 1.00 73.38 217 THR A CA 1
ATOM 1764 C C . THR A 1 217 ? 9.257 6.063 3.092 1.00 73.38 217 THR A C 1
ATOM 1766 O O . THR A 1 217 ? 8.710 4.992 2.867 1.00 73.38 217 THR A O 1
ATOM 1769 N N . LEU A 1 218 ? 9.613 6.426 4.331 1.00 76.38 218 LEU A N 1
ATOM 1770 C CA . LEU A 1 218 ? 9.368 5.569 5.500 1.00 76.38 218 LEU A CA 1
ATOM 1771 C C . LEU A 1 218 ? 7.889 5.468 5.849 1.00 76.38 218 LEU A C 1
ATOM 1773 O O . LEU A 1 218 ? 7.393 4.384 6.168 1.00 76.38 218 LEU A O 1
ATOM 1777 N N . THR A 1 219 ? 7.172 6.585 5.743 1.00 80.69 219 THR A N 1
ATOM 1778 C CA . THR A 1 219 ? 5.715 6.603 5.859 1.00 80.69 219 THR A CA 1
ATOM 1779 C C . THR A 1 219 ? 5.097 5.647 4.841 1.00 80.69 219 THR A C 1
ATOM 1781 O O . THR A 1 219 ? 4.286 4.794 5.194 1.00 80.69 219 THR A O 1
ATOM 1784 N N . ARG A 1 220 ? 5.539 5.723 3.585 1.00 82.62 220 ARG A N 1
ATOM 1785 C CA . ARG A 1 220 ? 5.078 4.870 2.493 1.00 82.62 220 ARG A CA 1
ATOM 1786 C C . ARG A 1 220 ? 5.432 3.402 2.711 1.00 82.62 220 ARG A C 1
ATOM 1788 O O . ARG A 1 220 ? 4.548 2.564 2.588 1.00 82.62 220 ARG A O 1
ATOM 1795 N N . THR A 1 221 ? 6.662 3.087 3.116 1.00 81.44 221 THR A N 1
ATOM 1796 C CA . THR A 1 221 ? 7.080 1.725 3.491 1.00 81.44 221 THR A CA 1
ATOM 1797 C C . THR A 1 221 ? 6.201 1.173 4.610 1.00 81.44 221 THR A C 1
ATOM 1799 O O . THR A 1 221 ? 5.762 0.025 4.553 1.00 81.44 221 THR A O 1
ATOM 1802 N N . SER A 1 222 ? 5.897 1.996 5.616 1.00 82.75 222 SER A N 1
ATOM 1803 C CA . SER A 1 222 ? 5.001 1.613 6.706 1.00 82.75 222 SER A CA 1
ATOM 1804 C C . SER A 1 222 ? 3.608 1.303 6.161 1.00 82.75 222 SER A C 1
ATOM 1806 O O . SER A 1 222 ? 3.092 0.220 6.403 1.00 82.75 222 SER A O 1
ATOM 1808 N N . ILE A 1 223 ? 3.020 2.180 5.345 1.00 88.19 223 ILE A N 1
ATOM 1809 C CA . ILE A 1 223 ? 1.708 1.952 4.716 1.00 88.19 223 ILE A CA 1
ATOM 1810 C C . ILE A 1 223 ? 1.708 0.677 3.849 1.00 88.19 223 ILE A C 1
ATOM 1812 O O . ILE A 1 223 ? 0.806 -0.147 3.984 1.00 88.19 223 ILE A O 1
ATOM 1816 N N . GLN A 1 224 ? 2.742 0.456 3.030 1.00 87.50 224 GLN A N 1
ATOM 1817 C CA . GLN A 1 224 ? 2.895 -0.736 2.177 1.00 87.50 224 GLN A CA 1
ATOM 1818 C C . GLN A 1 224 ? 2.938 -2.043 2.970 1.00 87.50 224 GLN A C 1
ATOM 1820 O O . GLN A 1 224 ? 2.547 -3.096 2.466 1.00 87.50 224 GLN A O 1
ATOM 1825 N N . ARG A 1 225 ? 3.374 -1.993 4.230 1.00 86.25 225 ARG A N 1
ATOM 1826 C CA . ARG A 1 225 ? 3.365 -3.160 5.116 1.00 86.25 225 ARG A CA 1
ATOM 1827 C C . ARG A 1 225 ? 1.988 -3.500 5.652 1.00 86.25 225 ARG A C 1
ATOM 1829 O O . ARG A 1 225 ? 1.829 -4.604 6.158 1.00 86.25 225 ARG A O 1
ATOM 1836 N N . ALA A 1 226 ? 1.008 -2.604 5.540 1.00 89.62 226 ALA A N 1
ATOM 1837 C CA . ALA A 1 226 ? -0.381 -2.852 5.920 1.00 89.62 226 ALA A CA 1
ATOM 1838 C C . ALA A 1 226 ? -0.574 -3.217 7.415 1.00 89.62 226 ALA A C 1
ATOM 1840 O O . ALA A 1 226 ? -1.537 -3.878 7.804 1.00 89.62 226 ALA A O 1
ATOM 1841 N N . TRP A 1 227 ? 0.337 -2.752 8.275 1.00 88.38 227 TRP A N 1
ATOM 1842 C CA . TRP A 1 227 ? 0.370 -3.017 9.722 1.00 88.38 227 TRP A CA 1
ATOM 1843 C C . TRP A 1 227 ? -0.914 -2.613 10.451 1.00 88.38 227 TRP A C 1
ATOM 1845 O O . TRP A 1 227 ? -1.303 -3.277 11.408 1.00 88.38 227 TRP A O 1
ATOM 1855 N N . VAL A 1 228 ? -1.609 -1.571 9.980 1.00 92.25 228 VAL A N 1
ATOM 1856 C CA . VAL A 1 228 ? -2.858 -1.073 10.582 1.00 92.25 228 VAL A CA 1
ATOM 1857 C C . VAL A 1 228 ? -3.959 -2.136 10.645 1.00 92.25 228 VAL A C 1
ATOM 1859 O O . VAL A 1 228 ? -4.854 -2.048 11.481 1.00 92.25 228 VAL A O 1
ATOM 1862 N N . PHE A 1 229 ? -3.911 -3.170 9.802 1.00 93.44 229 PHE A N 1
ATOM 1863 C CA . PHE A 1 229 ? -4.908 -4.238 9.839 1.00 93.44 229 PHE A CA 1
ATOM 1864 C C . PHE A 1 229 ? -4.708 -5.232 10.977 1.00 93.44 229 PHE A C 1
ATOM 1866 O O . PHE A 1 229 ? -5.652 -5.958 11.281 1.00 93.44 229 PHE A O 1
ATOM 1873 N N . LEU A 1 230 ? -3.518 -5.277 11.575 1.00 93.12 230 LEU A N 1
ATOM 1874 C CA . LEU A 1 230 ? -3.058 -6.370 12.423 1.00 93.12 230 LEU A CA 1
ATOM 1875 C C . LEU A 1 230 ? -3.162 -6.029 13.913 1.00 93.12 230 LEU A C 1
ATOM 1877 O O . LEU A 1 230 ? -2.996 -4.880 14.332 1.00 93.12 230 LEU A O 1
ATOM 1881 N N . ASP A 1 231 ? -3.434 -7.044 14.730 1.00 93.88 231 ASP A N 1
ATOM 1882 C CA . ASP A 1 231 ? -3.465 -6.882 16.190 1.00 93.88 231 ASP A CA 1
ATOM 1883 C C . ASP A 1 231 ? -2.085 -7.011 16.833 1.00 93.88 231 ASP A C 1
ATOM 1885 O O . ASP A 1 231 ? -1.833 -6.413 17.875 1.00 93.88 231 ASP A O 1
ATOM 1889 N N . ASP A 1 232 ? -1.175 -7.735 16.194 1.00 90.69 232 ASP A N 1
ATOM 1890 C CA . ASP A 1 232 ? 0.177 -7.975 16.682 1.00 90.69 232 ASP A CA 1
ATOM 1891 C C . ASP A 1 232 ? 1.170 -8.088 15.511 1.00 90.69 232 ASP A C 1
ATOM 1893 O O . ASP A 1 232 ? 0.799 -8.064 14.332 1.00 90.69 232 ASP A O 1
ATOM 1897 N N . ALA A 1 233 ? 2.457 -8.200 15.842 1.00 86.38 233 ALA A N 1
ATOM 1898 C CA . ALA A 1 233 ? 3.540 -8.199 14.869 1.00 86.38 233 ALA A CA 1
ATOM 1899 C C . ALA A 1 233 ? 3.847 -9.585 14.270 1.00 86.38 233 ALA A C 1
ATOM 1901 O O . ALA A 1 233 ? 4.905 -9.752 13.673 1.00 86.38 233 ALA A O 1
ATOM 1902 N N . ARG A 1 234 ? 2.969 -10.594 14.385 1.00 86.44 234 ARG A N 1
ATOM 1903 C CA . ARG A 1 234 ? 3.286 -11.983 13.977 1.00 86.44 234 ARG A CA 1
ATOM 1904 C C . ARG A 1 234 ? 3.612 -12.178 12.494 1.00 86.44 234 ARG A C 1
ATOM 1906 O O . ARG A 1 234 ? 4.195 -13.193 12.127 1.00 86.44 234 ARG A O 1
ATOM 1913 N N . PHE A 1 235 ? 3.250 -11.219 11.644 1.00 82.69 235 PHE A N 1
ATOM 1914 C CA . PHE A 1 235 ? 3.609 -11.205 10.220 1.00 82.69 235 PHE A CA 1
ATOM 1915 C C . PHE A 1 235 ? 4.923 -10.464 9.922 1.00 82.69 235 PHE A C 1
ATOM 1917 O O . PHE A 1 235 ? 5.351 -10.419 8.770 1.00 82.69 235 PHE A O 1
ATOM 1924 N N . TYR A 1 236 ? 5.576 -9.911 10.944 1.00 79.62 236 TYR A N 1
ATOM 1925 C CA . TYR A 1 236 ? 6.865 -9.233 10.857 1.00 79.62 236 TYR A CA 1
ATOM 1926 C C . TYR A 1 236 ? 7.849 -9.963 11.779 1.00 79.62 236 TYR A C 1
ATOM 1928 O O . TYR A 1 236 ? 7.903 -9.669 12.975 1.00 79.62 236 TYR A O 1
ATOM 1936 N N . PRO A 1 237 ? 8.588 -10.964 11.266 1.00 69.62 237 PRO A N 1
ATOM 1937 C CA . PRO A 1 237 ? 9.502 -11.745 12.090 1.00 69.62 237 PRO A CA 1
ATOM 1938 C C . PRO A 1 237 ? 10.515 -10.813 12.763 1.00 69.62 237 PRO A C 1
ATOM 1940 O O . PRO A 1 237 ? 10.962 -9.868 12.110 1.00 69.62 237 PRO A O 1
ATOM 1943 N N . PRO A 1 238 ? 10.875 -11.041 14.038 1.00 63.81 238 PRO A N 1
ATOM 1944 C CA . PRO A 1 238 ? 11.817 -10.175 14.731 1.00 63.81 238 PRO A CA 1
ATOM 1945 C C . PRO A 1 238 ? 13.105 -10.059 13.909 1.00 63.81 238 PRO A C 1
ATOM 1947 O O . PRO A 1 238 ? 13.547 -11.060 13.330 1.00 63.81 238 PRO A O 1
ATOM 1950 N N . PRO A 1 239 ? 13.679 -8.850 13.803 1.00 62.94 239 PRO A N 1
ATOM 1951 C CA . PRO A 1 239 ? 14.943 -8.690 13.111 1.00 62.94 239 PRO A CA 1
ATOM 1952 C C . PRO A 1 239 ? 15.989 -9.617 13.745 1.00 62.94 239 PRO A C 1
ATOM 1954 O O . PRO A 1 239 ? 16.006 -9.815 14.962 1.00 62.94 239 PRO A O 1
ATOM 1957 N N . SER A 1 240 ? 16.861 -10.206 12.923 1.00 63.94 240 SER A N 1
ATOM 1958 C CA . SER A 1 240 ? 18.110 -10.787 13.427 1.00 63.94 240 SER A CA 1
ATOM 1959 C C . SER A 1 240 ? 18.892 -9.729 14.211 1.00 63.94 240 SER A C 1
ATOM 1961 O O . SER A 1 240 ? 18.667 -8.539 14.005 1.00 63.94 240 SER A O 1
ATOM 1963 N N . SER A 1 241 ? 19.852 -10.137 15.046 1.00 61.16 241 SER A N 1
ATOM 1964 C CA . SER A 1 241 ? 20.717 -9.206 15.799 1.00 61.16 241 SER A CA 1
ATOM 1965 C C . SER A 1 241 ? 21.320 -8.089 14.938 1.00 61.16 241 SER A C 1
ATOM 1967 O O . SER A 1 241 ? 21.537 -6.989 15.432 1.00 61.16 241 SER A O 1
ATOM 1969 N N . ASP A 1 242 ? 21.528 -8.367 13.648 1.00 61.06 242 ASP A N 1
ATOM 1970 C CA . ASP A 1 242 ? 22.184 -7.468 12.697 1.00 61.06 242 ASP A CA 1
ATOM 1971 C C . ASP A 1 242 ? 21.195 -6.764 11.743 1.00 61.06 242 ASP A C 1
ATOM 1973 O O . ASP A 1 242 ? 21.605 -6.146 10.760 1.00 61.06 242 ASP A O 1
ATOM 1977 N N . ALA A 1 243 ? 19.884 -6.901 11.969 1.00 62.78 243 ALA A N 1
ATOM 1978 C CA . ALA A 1 243 ? 18.848 -6.319 11.122 1.00 62.78 243 ALA A CA 1
ATOM 1979 C C . ALA A 1 243 ? 18.160 -5.127 11.800 1.00 62.78 243 ALA A C 1
ATOM 1981 O O . ALA A 1 243 ? 17.836 -5.166 12.985 1.00 62.78 243 ALA A O 1
ATOM 1982 N N . SER A 1 244 ? 17.890 -4.078 11.022 1.00 63.94 244 SER A N 1
ATOM 1983 C CA . SER A 1 244 ? 17.088 -2.937 11.471 1.00 63.94 244 SER A CA 1
ATOM 1984 C C . SER A 1 244 ? 15.678 -3.381 11.879 1.00 63.94 244 SER A C 1
ATOM 1986 O O . SER A 1 244 ? 15.156 -4.338 11.307 1.00 63.94 244 SER A O 1
ATOM 1988 N N . PRO A 1 245 ? 15.014 -2.702 12.827 1.00 71.00 245 PRO A N 1
ATOM 1989 C CA . PRO A 1 245 ? 13.628 -3.008 13.145 1.00 71.00 245 PRO A CA 1
ATOM 1990 C C . PRO A 1 245 ? 12.724 -2.759 11.934 1.00 71.00 245 PRO A C 1
ATOM 1992 O O . PRO A 1 245 ? 12.993 -1.907 11.089 1.00 71.00 245 PRO A O 1
ATOM 1995 N N . HIS A 1 246 ? 11.603 -3.486 11.861 1.00 74.06 246 HIS A N 1
ATOM 1996 C CA . HIS A 1 246 ? 10.587 -3.215 10.841 1.00 74.06 246 HIS A CA 1
ATOM 1997 C C . HIS A 1 246 ? 10.090 -1.773 10.984 1.00 74.06 246 HIS A C 1
ATOM 1999 O O . HIS A 1 246 ? 10.135 -0.998 10.039 1.00 74.06 246 HIS A O 1
ATOM 2005 N N . PHE A 1 247 ? 9.680 -1.356 12.171 1.00 77.12 247 PHE A N 1
ATOM 2006 C CA . PHE A 1 247 ? 9.158 -0.008 12.375 1.00 77.12 247 PHE A CA 1
ATOM 2007 C C . PHE A 1 247 ? 10.209 0.844 13.077 1.00 77.12 247 PHE A C 1
ATOM 2009 O O . PHE A 1 247 ? 10.336 0.772 14.300 1.00 77.12 247 PHE A O 1
ATOM 2016 N N . LEU A 1 248 ? 10.960 1.604 12.280 1.00 74.62 248 LEU A N 1
ATOM 2017 C CA . LEU A 1 248 ? 11.997 2.514 12.760 1.00 74.62 248 LEU A CA 1
ATOM 2018 C C . LEU A 1 248 ? 11.393 3.603 13.647 1.00 74.62 248 LEU A C 1
ATOM 2020 O O . LEU A 1 248 ? 10.280 4.083 13.421 1.00 74.62 248 LEU A O 1
ATOM 2024 N N . THR A 1 249 ? 12.157 3.984 14.657 1.00 75.88 249 THR A N 1
ATOM 2025 C CA . THR A 1 249 ? 11.985 5.230 15.404 1.00 75.88 249 THR A CA 1
ATOM 2026 C C . THR A 1 249 ? 12.472 6.426 14.582 1.00 75.88 249 THR A C 1
ATOM 2028 O O . THR A 1 249 ? 13.104 6.261 13.538 1.00 75.88 249 THR A O 1
ATOM 2031 N N . GLU A 1 250 ? 12.186 7.643 15.050 1.00 75.81 250 GLU A N 1
ATOM 2032 C CA . GLU A 1 250 ? 12.643 8.868 14.385 1.00 75.81 250 GLU A CA 1
ATOM 2033 C C . GLU A 1 250 ? 14.167 8.958 14.280 1.00 75.81 250 GLU A C 1
ATOM 2035 O O . GLU A 1 250 ? 14.692 9.238 13.203 1.00 75.81 250 GLU A O 1
ATOM 2040 N N . ASP A 1 251 ? 14.875 8.620 15.354 1.00 79.38 251 ASP A N 1
ATOM 2041 C CA . ASP A 1 251 ? 16.337 8.640 15.376 1.00 79.38 251 ASP A CA 1
ATOM 2042 C C . ASP A 1 251 ? 16.932 7.585 14.431 1.00 79.38 251 ASP A C 1
ATOM 2044 O O . ASP A 1 251 ? 17.827 7.884 13.639 1.00 79.38 251 ASP A O 1
ATOM 2048 N N . GLU A 1 252 ? 16.396 6.359 14.449 1.00 79.25 252 GLU A N 1
ATOM 2049 C CA . GLU A 1 252 ? 16.840 5.277 13.557 1.00 79.25 252 GLU A CA 1
ATOM 2050 C C . GLU A 1 252 ? 16.586 5.615 12.080 1.00 79.25 252 GLU A C 1
ATOM 2052 O O . GLU A 1 252 ? 17.414 5.327 11.216 1.00 79.25 252 GLU A O 1
ATOM 2057 N N . ALA A 1 253 ? 15.454 6.258 11.790 1.00 74.94 253 ALA A N 1
ATOM 2058 C CA . ALA A 1 253 ? 15.098 6.738 10.463 1.00 74.94 253 ALA A CA 1
ATOM 2059 C C . ALA A 1 253 ? 16.053 7.825 9.952 1.00 74.94 253 ALA A C 1
ATOM 2061 O O . ALA A 1 253 ? 16.482 7.788 8.796 1.00 74.94 253 ALA A O 1
ATOM 2062 N N . LEU A 1 254 ? 16.376 8.808 10.796 1.00 77.19 254 LEU A N 1
ATOM 2063 C CA . LEU A 1 254 ? 17.303 9.884 10.449 1.00 77.19 254 LEU A CA 1
ATOM 2064 C C . LEU A 1 254 ? 18.714 9.345 10.202 1.00 77.19 254 LEU A C 1
ATOM 2066 O O . LEU A 1 254 ? 19.355 9.746 9.228 1.00 77.19 254 LEU A O 1
ATOM 2070 N N . GLU A 1 255 ? 19.166 8.399 11.025 1.00 79.00 255 GLU A N 1
ATOM 2071 C CA . GLU A 1 255 ? 20.460 7.746 10.844 1.00 79.00 255 GLU A CA 1
ATOM 2072 C C . GLU A 1 255 ? 20.498 6.920 9.549 1.00 79.00 255 GLU A C 1
ATOM 2074 O O . GLU A 1 255 ? 21.429 7.066 8.755 1.00 79.00 255 GLU A O 1
ATOM 2079 N N . GLU A 1 256 ? 19.467 6.115 9.258 1.00 74.00 256 GLU A N 1
ATOM 2080 C CA . GLU A 1 256 ? 19.388 5.371 7.991 1.00 74.00 256 GLU A CA 1
ATOM 2081 C C . GLU A 1 256 ? 19.423 6.318 6.784 1.00 74.00 256 GLU A C 1
ATOM 2083 O O . GLU A 1 256 ? 20.147 6.062 5.812 1.00 74.00 256 GLU A O 1
ATOM 2088 N N . ARG A 1 257 ? 18.692 7.440 6.846 1.00 72.81 257 ARG A N 1
ATOM 2089 C CA . ARG A 1 257 ? 18.709 8.462 5.794 1.00 72.81 257 ARG A CA 1
ATOM 2090 C C . ARG A 1 257 ? 20.113 8.998 5.578 1.00 72.81 257 ARG A C 1
ATOM 2092 O O . ARG A 1 257 ? 20.579 9.028 4.440 1.00 72.81 257 ARG A O 1
ATOM 2099 N N . TYR A 1 258 ? 20.771 9.410 6.656 1.00 74.12 258 TYR A N 1
ATOM 2100 C CA . TYR A 1 258 ? 22.109 9.984 6.621 1.00 74.12 258 TYR A CA 1
ATOM 2101 C C . TYR A 1 258 ? 23.126 8.997 6.032 1.00 74.12 258 TYR A C 1
ATOM 2103 O O . TYR A 1 258 ? 23.890 9.345 5.129 1.00 74.12 258 TYR A O 1
ATOM 2111 N N . GLN A 1 259 ? 23.081 7.734 6.462 1.00 71.88 259 GLN A N 1
ATOM 2112 C CA . GLN A 1 259 ? 23.949 6.678 5.935 1.00 71.88 259 GLN A CA 1
ATOM 2113 C C . GLN A 1 259 ? 23.653 6.335 4.472 1.00 71.88 259 GLN A C 1
ATOM 2115 O O . GLN A 1 259 ? 24.568 5.990 3.722 1.00 71.88 259 GLN A O 1
ATOM 2120 N N . THR A 1 260 ? 22.392 6.429 4.052 1.00 67.75 260 THR A N 1
ATOM 2121 C CA . THR A 1 260 ? 21.996 6.196 2.659 1.00 67.75 260 THR A CA 1
ATOM 2122 C C . THR A 1 260 ? 22.427 7.356 1.767 1.00 67.75 260 THR A C 1
ATOM 2124 O O . THR A 1 260 ? 23.029 7.104 0.731 1.00 67.75 260 THR A O 1
ATOM 2127 N N . MET A 1 261 ? 22.231 8.610 2.191 1.00 68.12 261 MET A N 1
ATOM 2128 C CA . MET A 1 261 ? 22.676 9.796 1.443 1.00 68.12 261 MET A CA 1
ATOM 2129 C C . MET A 1 261 ? 24.191 9.807 1.223 1.00 68.12 261 MET A C 1
ATOM 2131 O O . MET A 1 261 ? 24.641 10.172 0.147 1.00 68.12 261 MET A O 1
ATOM 2135 N N . LYS A 1 262 ? 24.983 9.328 2.193 1.00 72.12 262 LYS A N 1
ATOM 2136 C CA . LYS A 1 262 ? 26.437 9.151 2.014 1.00 72.12 262 LYS A CA 1
ATOM 2137 C C . LYS A 1 262 ? 26.814 8.196 0.879 1.00 72.12 262 LYS A C 1
ATOM 2139 O O . LYS A 1 262 ? 27.922 8.284 0.362 1.00 72.12 262 LYS A O 1
ATOM 2144 N N . LYS A 1 263 ? 25.950 7.231 0.562 1.00 68.19 263 LYS A N 1
ATOM 2145 C CA . LYS A 1 263 ? 26.199 6.197 -0.455 1.00 68.19 263 LYS A CA 1
ATOM 2146 C C . LYS A 1 263 ? 25.534 6.529 -1.787 1.00 68.19 263 LYS A C 1
ATOM 2148 O O . LYS A 1 263 ? 26.038 6.126 -2.829 1.00 68.19 263 LYS A O 1
ATOM 2153 N N . ASP A 1 264 ? 24.402 7.219 -1.738 1.00 67.94 264 ASP A N 1
ATOM 2154 C CA . ASP A 1 264 ? 23.600 7.605 -2.887 1.00 67.94 264 ASP A CA 1
ATOM 2155 C C . ASP A 1 264 ? 22.814 8.885 -2.566 1.00 67.94 264 ASP A C 1
ATOM 2157 O O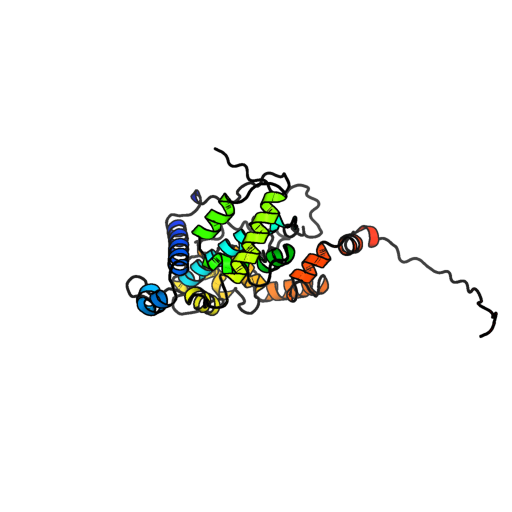 . ASP A 1 264 ? 21.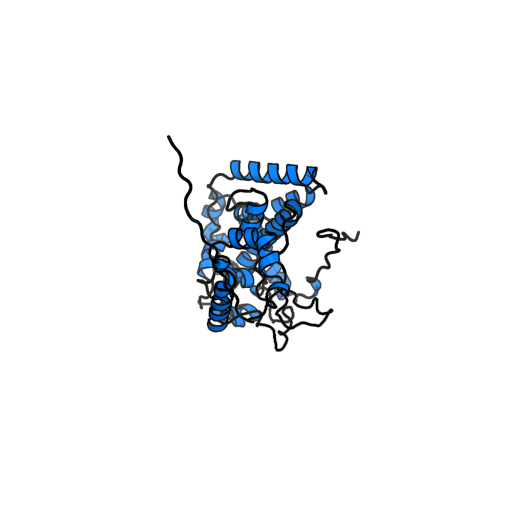721 8.843 -1.995 1.00 67.94 264 ASP A O 1
ATOM 2161 N N . GLU A 1 265 ? 23.396 10.030 -2.928 1.00 69.06 265 GLU A N 1
ATOM 2162 C CA . GLU A 1 265 ? 22.830 11.356 -2.653 1.00 69.06 265 GLU A CA 1
ATOM 2163 C C . GLU A 1 265 ? 21.443 11.542 -3.290 1.00 69.06 265 GLU A C 1
ATOM 2165 O O . GLU A 1 265 ? 20.550 12.103 -2.658 1.00 69.06 265 GLU A O 1
ATOM 2170 N N . ASP A 1 266 ? 21.214 10.997 -4.492 1.00 68.44 266 ASP A N 1
ATOM 2171 C CA . ASP A 1 266 ? 19.940 11.179 -5.202 1.00 68.44 266 ASP A CA 1
ATOM 2172 C C . ASP A 1 266 ? 18.843 10.192 -4.765 1.00 68.44 266 ASP A C 1
ATOM 2174 O O . ASP A 1 266 ? 17.708 10.322 -5.230 1.00 68.44 266 ASP A O 1
ATOM 2178 N N . TYR A 1 267 ? 19.137 9.190 -3.922 1.00 66.56 267 TYR A N 1
ATOM 2179 C CA . TYR A 1 267 ? 18.183 8.109 -3.617 1.00 66.56 267 TYR A CA 1
ATOM 2180 C C . TYR A 1 267 ? 16.844 8.629 -3.092 1.00 66.56 267 TYR A C 1
ATOM 2182 O O . TYR A 1 267 ? 15.781 8.117 -3.448 1.00 66.56 267 TYR A O 1
ATOM 2190 N N . TRP A 1 268 ? 16.900 9.654 -2.242 1.00 63.41 268 TRP A N 1
ATOM 2191 C CA . TRP A 1 268 ? 15.724 10.189 -1.563 1.00 63.41 268 TRP A CA 1
ATOM 2192 C C . TRP A 1 268 ? 15.056 11.328 -2.327 1.00 63.41 268 TRP A C 1
ATOM 2194 O O . TRP A 1 268 ? 13.829 11.399 -2.334 1.00 63.41 268 TRP A O 1
ATOM 2204 N N . ASP A 1 269 ? 15.840 12.189 -2.977 1.00 67.25 269 ASP A N 1
ATOM 2205 C CA . ASP A 1 269 ? 15.313 13.384 -3.642 1.00 67.25 269 ASP A CA 1
ATOM 2206 C C . ASP A 1 269 ? 14.861 13.082 -5.077 1.00 67.25 269 ASP A C 1
ATOM 2208 O O . ASP A 1 269 ? 13.876 13.640 -5.562 1.00 67.25 269 ASP A O 1
ATOM 2212 N N . LEU A 1 270 ? 15.558 12.170 -5.765 1.00 68.12 270 LEU A N 1
ATOM 2213 C CA . LEU A 1 270 ? 15.311 11.804 -7.160 1.00 68.12 270 LEU A CA 1
ATOM 2214 C C . LEU A 1 270 ? 15.421 10.275 -7.341 1.00 68.12 270 LEU A C 1
ATOM 2216 O O . LEU A 1 270 ? 16.278 9.795 -8.091 1.00 68.12 270 LEU A O 1
ATOM 2220 N N . PRO A 1 271 ? 14.517 9.483 -6.728 1.00 64.06 271 PRO A N 1
ATOM 2221 C CA . PRO A 1 271 ? 14.584 8.016 -6.721 1.00 64.06 271 PRO A CA 1
ATOM 2222 C C . PRO A 1 271 ? 14.586 7.391 -8.124 1.00 64.06 271 PRO A C 1
ATOM 2224 O O . PRO A 1 271 ? 15.129 6.308 -8.342 1.00 64.06 271 PRO A O 1
ATOM 2227 N N . TRP A 1 272 ? 14.014 8.061 -9.126 1.00 65.56 272 TRP A N 1
ATOM 2228 C CA . TRP A 1 272 ? 14.107 7.620 -10.518 1.00 65.56 272 TRP A CA 1
ATOM 2229 C C . TRP A 1 272 ? 15.526 7.785 -11.099 1.00 65.56 272 TRP A C 1
ATOM 2231 O O . TRP A 1 272 ? 15.965 6.899 -11.831 1.00 65.56 272 TRP A O 1
ATOM 2241 N N . ARG A 1 273 ? 16.273 8.846 -10.740 1.00 70.06 273 ARG A N 1
ATOM 2242 C CA . ARG A 1 273 ? 17.680 9.045 -11.151 1.00 70.06 273 ARG A CA 1
ATOM 2243 C C . ARG A 1 273 ? 18.578 8.027 -10.490 1.00 70.06 273 ARG A C 1
ATOM 2245 O O . ARG A 1 273 ? 19.343 7.369 -11.189 1.00 70.06 273 ARG A O 1
ATOM 2252 N N . ALA A 1 274 ? 18.435 7.867 -9.177 1.00 70.25 274 ALA A N 1
ATOM 2253 C CA . ALA A 1 274 ? 19.152 6.856 -8.415 1.00 70.25 274 ALA A CA 1
ATOM 2254 C C . ALA A 1 274 ? 18.948 5.467 -9.029 1.00 70.25 274 ALA A C 1
ATOM 2256 O O . ALA A 1 274 ? 19.908 4.782 -9.362 1.00 70.25 274 ALA A O 1
ATOM 2257 N N . ARG A 1 275 ? 17.699 5.086 -9.328 1.00 68.94 275 ARG A N 1
ATOM 2258 C CA . ARG A 1 275 ? 17.407 3.793 -9.967 1.00 68.94 275 ARG A CA 1
ATOM 2259 C C . ARG A 1 275 ? 17.953 3.676 -11.390 1.00 68.94 275 ARG A C 1
ATOM 2261 O O . ARG A 1 275 ? 18.477 2.618 -11.730 1.00 68.94 275 ARG A O 1
ATOM 2268 N N . ALA A 1 276 ? 17.870 4.717 -12.218 1.00 69.50 276 ALA A N 1
ATOM 2269 C CA . ALA A 1 276 ? 18.485 4.706 -13.547 1.00 69.50 276 ALA A CA 1
ATOM 2270 C C . ALA A 1 276 ? 20.013 4.539 -13.457 1.00 69.50 276 ALA A C 1
ATOM 2272 O O . ALA A 1 276 ? 20.594 3.740 -14.191 1.00 69.50 276 ALA A O 1
ATOM 2273 N N . ARG A 1 277 ? 20.653 5.223 -12.499 1.00 71.50 277 ARG A N 1
ATOM 2274 C CA . ARG A 1 277 ? 22.083 5.090 -12.205 1.00 71.50 277 ARG A CA 1
ATOM 2275 C C . ARG A 1 277 ? 22.422 3.683 -11.730 1.00 71.50 277 ARG A C 1
ATOM 2277 O O . ARG A 1 277 ? 23.350 3.090 -12.270 1.00 71.50 277 ARG A O 1
ATOM 2284 N N . HIS A 1 278 ? 21.640 3.125 -10.806 1.00 71.44 278 HIS A N 1
ATOM 2285 C CA . HIS A 1 278 ? 21.836 1.779 -10.260 1.00 71.44 278 HIS A CA 1
ATOM 2286 C C . HIS A 1 278 ? 21.749 0.682 -11.315 1.00 71.44 278 HIS A C 1
ATOM 2288 O O . HIS A 1 278 ? 22.354 -0.366 -11.143 1.00 71.44 278 HIS A O 1
ATOM 2294 N N . ARG A 1 279 ? 21.032 0.928 -12.416 1.00 66.50 279 ARG A N 1
ATOM 2295 C CA . ARG A 1 279 ? 20.948 0.017 -13.567 1.00 66.50 279 ARG A CA 1
ATOM 2296 C C . ARG A 1 279 ? 22.064 0.213 -14.588 1.00 66.50 279 ARG A C 1
ATOM 2298 O O . ARG A 1 279 ? 22.155 -0.551 -15.546 1.00 66.50 279 ARG A O 1
ATOM 2305 N N . SER A 1 280 ? 22.878 1.254 -14.442 1.00 66.25 280 SER A N 1
ATOM 2306 C CA . SER A 1 280 ? 23.990 1.491 -15.351 1.00 66.25 280 SER A CA 1
ATOM 2307 C C . SER A 1 280 ? 25.128 0.519 -15.051 1.00 66.25 280 SER A C 1
ATOM 2309 O O . SER A 1 280 ? 25.481 0.274 -13.897 1.00 66.25 280 SER A O 1
ATOM 2311 N N . GLN A 1 281 ? 25.778 0.023 -16.104 1.00 69.12 281 GLN A N 1
ATOM 2312 C CA . GLN A 1 281 ? 26.987 -0.787 -15.950 1.00 69.12 281 GLN A CA 1
ATOM 2313 C C . GLN A 1 281 ? 28.074 -0.031 -15.169 1.00 69.12 281 GLN A C 1
ATOM 2315 O O . GLN A 1 281 ? 28.825 -0.635 -14.411 1.00 69.12 281 GLN A O 1
ATOM 2320 N N . LYS A 1 282 ? 28.126 1.300 -15.315 1.00 73.69 282 LYS A N 1
ATOM 2321 C CA . LYS A 1 282 ? 29.039 2.174 -14.573 1.00 73.69 282 LYS A CA 1
ATOM 2322 C C . LYS A 1 282 ? 28.877 2.008 -13.060 1.00 73.69 282 LYS A C 1
ATOM 2324 O O . LYS A 1 282 ? 29.871 1.772 -12.385 1.00 73.69 282 LYS A O 1
ATOM 2329 N N . TRP A 1 283 ? 27.646 2.039 -12.553 1.00 69.06 283 TRP A N 1
ATOM 2330 C CA . TRP A 1 283 ? 27.371 1.828 -11.131 1.00 69.06 283 TRP A CA 1
ATOM 2331 C C . TRP A 1 283 ? 27.810 0.443 -10.653 1.00 69.06 283 TRP A C 1
ATOM 2333 O O . TRP A 1 283 ? 28.512 0.328 -9.652 1.00 69.06 283 TRP A O 1
ATOM 2343 N N . HIS A 1 284 ? 27.473 -0.614 -11.397 1.00 67.62 284 HIS A N 1
ATOM 2344 C CA . HIS A 1 284 ? 27.905 -1.971 -11.052 1.00 67.62 284 HIS A CA 1
ATOM 2345 C C . HIS A 1 284 ? 29.438 -2.119 -11.068 1.00 67.62 284 HIS A C 1
ATOM 2347 O O . HIS A 1 284 ? 30.000 -2.820 -10.230 1.00 67.62 284 HIS A O 1
ATOM 2353 N N . ASN A 1 285 ? 30.125 -1.410 -11.967 1.00 72.19 285 ASN A N 1
ATOM 2354 C CA . ASN A 1 285 ? 31.586 -1.382 -12.035 1.00 72.19 285 ASN A CA 1
ATOM 2355 C C . ASN A 1 285 ? 32.233 -0.575 -10.892 1.00 72.19 285 ASN A C 1
ATOM 2357 O O . ASN A 1 285 ? 33.378 -0.851 -10.539 1.00 72.19 285 ASN A O 1
ATOM 2361 N N . GLU A 1 286 ? 31.555 0.445 -10.362 1.00 71.88 286 GLU A N 1
ATOM 2362 C CA . GLU A 1 286 ? 32.016 1.278 -9.238 1.00 71.88 286 GLU A CA 1
ATOM 2363 C C . GLU A 1 286 ? 31.752 0.608 -7.884 1.00 71.88 286 GLU A C 1
ATOM 2365 O O . GLU A 1 286 ? 32.579 0.692 -6.980 1.00 71.88 286 GLU A O 1
ATOM 2370 N N . MET A 1 287 ? 30.637 -0.116 -7.766 1.00 65.25 287 MET A N 1
ATOM 2371 C CA . MET A 1 287 ? 30.238 -0.829 -6.549 1.00 65.25 287 MET A CA 1
ATOM 2372 C C . MET A 1 287 ? 30.814 -2.250 -6.451 1.00 65.25 287 MET A C 1
ATOM 2374 O O . MET A 1 287 ? 30.641 -2.906 -5.420 1.00 65.25 287 MET A O 1
ATOM 2378 N N . SER A 1 288 ? 31.506 -2.736 -7.491 1.00 58.12 288 SER A N 1
ATOM 2379 C CA . SER A 1 288 ? 32.176 -4.038 -7.449 1.00 58.12 288 SER A CA 1
ATOM 2380 C C . SER A 1 288 ? 33.332 -4.019 -6.434 1.00 58.12 288 SER A C 1
ATOM 2382 O O . SER A 1 288 ? 34.226 -3.170 -6.529 1.00 58.12 288 SER A O 1
ATOM 2384 N N . PRO A 1 289 ? 33.377 -4.971 -5.483 1.00 56.06 289 PRO A N 1
ATOM 2385 C CA . PRO A 1 289 ? 34.426 -5.046 -4.463 1.00 56.06 289 PRO A CA 1
ATOM 2386 C C . PRO A 1 289 ? 35.831 -5.300 -5.036 1.00 56.06 289 PRO A C 1
ATOM 2388 O O . PRO A 1 289 ? 36.817 -5.146 -4.317 1.00 56.06 289 PRO A O 1
ATOM 2391 N N . GLU A 1 290 ? 35.948 -5.653 -6.320 1.00 55.00 290 GLU A N 1
ATOM 2392 C CA . GLU A 1 290 ? 37.233 -5.873 -6.994 1.00 55.00 290 GLU A CA 1
ATOM 2393 C C . GLU A 1 290 ? 38.076 -4.596 -7.133 1.00 55.00 290 GLU A C 1
ATOM 2395 O O . GLU A 1 290 ? 39.298 -4.689 -7.214 1.00 55.00 290 GLU A O 1
ATOM 2400 N N . LYS A 1 291 ? 37.476 -3.398 -7.073 1.00 49.19 291 LYS A N 1
ATOM 2401 C CA . LYS A 1 291 ? 38.233 -2.132 -7.135 1.00 49.19 291 LYS A CA 1
ATOM 2402 C C . LYS A 1 291 ? 38.717 -1.605 -5.787 1.00 49.19 291 LYS A C 1
ATOM 2404 O O . LYS A 1 291 ? 39.533 -0.693 -5.762 1.00 49.19 291 LYS A O 1
ATOM 2409 N N . THR A 1 292 ? 38.280 -2.176 -4.662 1.00 42.34 292 THR A N 1
ATOM 2410 C CA . THR A 1 292 ? 38.762 -1.743 -3.333 1.00 42.34 292 THR A CA 1
ATOM 2411 C C . THR A 1 292 ? 40.116 -2.374 -2.961 1.00 42.34 292 THR A C 1
ATOM 2413 O O . THR A 1 292 ? 40.631 -2.135 -1.874 1.00 42.34 292 THR A O 1
ATOM 2416 N N . LYS A 1 293 ? 40.719 -3.169 -3.860 1.00 38.88 293 LYS A N 1
ATOM 2417 C CA . LYS A 1 293 ? 42.065 -3.747 -3.718 1.00 38.88 293 LYS A CA 1
ATOM 2418 C C . LYS A 1 293 ? 42.992 -3.338 -4.870 1.00 38.88 293 LYS A C 1
ATOM 2420 O O . LYS A 1 293 ? 43.492 -4.183 -5.598 1.00 38.88 293 LYS A O 1
ATOM 2425 N N . VAL A 1 294 ? 43.229 -2.042 -5.025 1.00 38.00 294 VAL A N 1
ATOM 2426 C CA . VAL A 1 294 ? 44.474 -1.517 -5.615 1.00 38.00 294 VAL A CA 1
ATOM 2427 C C . VAL A 1 294 ? 44.892 -0.376 -4.687 1.00 38.00 294 VAL A C 1
ATOM 2429 O O . VAL A 1 294 ? 44.432 0.745 -4.832 1.00 38.00 294 VAL A O 1
ATOM 2432 N N . GLN A 1 295 ? 45.341 -0.713 -3.480 1.00 35.62 295 GLN A N 1
ATOM 2433 C CA . GLN A 1 295 ? 46.758 -0.815 -3.134 1.00 35.62 295 GLN A CA 1
ATOM 2434 C C . GLN A 1 295 ? 47.472 0.529 -3.322 1.00 35.62 295 GLN A C 1
ATOM 2436 O O . GLN A 1 295 ? 48.047 0.806 -4.369 1.00 35.62 295 GLN A O 1
ATOM 2441 N N . ASP A 1 296 ? 47.432 1.329 -2.251 1.00 41.75 296 ASP A N 1
ATOM 2442 C CA . ASP A 1 296 ? 48.566 2.147 -1.824 1.00 41.75 296 ASP A CA 1
ATOM 2443 C C . ASP A 1 296 ? 49.847 1.318 -1.989 1.00 41.75 296 ASP A C 1
ATOM 2445 O O . ASP A 1 296 ? 50.013 0.343 -1.263 1.00 41.75 296 ASP A O 1
ATOM 2449 N N . TYR A 1 297 ? 50.701 1.649 -2.960 1.00 33.91 297 TYR A N 1
ATOM 2450 C CA . TYR A 1 297 ? 52.155 1.443 -2.920 1.00 33.91 297 TYR A CA 1
ATOM 2451 C C . TYR A 1 297 ? 52.829 2.175 -4.102 1.00 33.91 297 TYR A C 1
ATOM 2453 O O . TYR A 1 297 ? 52.809 1.703 -5.231 1.00 33.91 297 TYR A O 1
ATOM 2461 N N . GLN A 1 298 ? 53.416 3.327 -3.758 1.00 35.25 298 GLN A N 1
ATOM 2462 C CA . GLN A 1 298 ? 54.674 3.940 -4.226 1.00 35.25 298 GLN A CA 1
ATOM 2463 C C . GLN A 1 298 ? 54.946 4.274 -5.709 1.00 35.25 298 GLN A C 1
ATOM 2465 O O . GLN A 1 298 ? 55.008 3.411 -6.575 1.00 35.25 298 GLN A O 1
ATOM 2470 N N . ASP A 1 299 ? 55.260 5.567 -5.889 1.00 35.91 299 ASP A N 1
ATOM 2471 C CA . ASP A 1 299 ? 56.373 6.168 -6.644 1.00 35.91 299 ASP A CA 1
ATOM 2472 C C . ASP A 1 299 ? 56.817 5.524 -7.958 1.00 35.91 299 ASP A C 1
ATOM 2474 O O . ASP A 1 299 ? 57.438 4.464 -7.970 1.00 35.91 299 ASP A O 1
ATOM 2478 N N . SER A 1 300 ? 56.667 6.288 -9.045 1.00 34.41 300 SER A N 1
ATOM 2479 C CA . SER A 1 300 ? 57.772 6.690 -9.935 1.00 34.41 300 SER A CA 1
ATOM 2480 C C . SER A 1 300 ? 57.250 7.704 -10.960 1.00 34.41 300 SER A C 1
ATOM 2482 O O . SER A 1 300 ? 56.566 7.330 -11.913 1.00 34.41 300 SER A O 1
ATOM 2484 N N . GLU A 1 301 ? 57.603 8.983 -10.799 1.00 38.66 301 GLU A N 1
ATOM 2485 C CA . GLU A 1 301 ? 57.821 9.841 -11.971 1.00 38.66 301 GLU A CA 1
ATOM 2486 C C . GLU A 1 301 ? 58.910 9.204 -12.851 1.00 38.66 301 GLU A C 1
ATOM 2488 O O . GLU A 1 301 ? 59.842 8.569 -12.345 1.00 38.66 301 GLU A O 1
ATOM 2493 N N . PRO A 1 302 ? 58.810 9.371 -14.175 1.00 38.22 302 PRO A N 1
ATOM 2494 C CA . PRO A 1 302 ? 59.766 10.301 -14.757 1.00 38.22 302 PRO A CA 1
ATOM 2495 C C . PRO A 1 302 ? 59.151 11.244 -15.793 1.00 38.22 302 PRO A C 1
ATOM 2497 O O . PRO A 1 302 ? 58.335 10.871 -16.639 1.00 38.22 302 PRO A O 1
ATOM 2500 N N . GLU A 1 303 ? 59.650 12.472 -15.717 1.00 38.03 303 GLU A N 1
ATOM 2501 C CA . GLU A 1 303 ? 59.644 13.522 -16.724 1.00 38.03 303 GLU A CA 1
ATOM 2502 C C . GLU A 1 303 ? 59.857 12.976 -18.146 1.00 38.03 303 GLU A C 1
ATOM 2504 O O . GLU A 1 303 ? 60.794 12.217 -18.403 1.00 38.03 303 GLU A O 1
ATOM 2509 N N . LYS A 1 304 ? 59.039 13.440 -19.099 1.00 37.06 304 LYS A N 1
ATOM 2510 C CA . LYS A 1 304 ? 59.459 13.573 -20.498 1.00 37.06 304 LYS A CA 1
ATOM 2511 C C . LYS A 1 304 ? 58.924 14.866 -21.101 1.00 37.06 304 LYS A C 1
ATOM 2513 O O . LYS A 1 304 ? 57.727 15.047 -21.302 1.00 37.06 304 LYS A O 1
ATOM 2518 N N . GLU A 1 305 ? 59.899 15.729 -21.349 1.00 31.73 305 GLU A N 1
ATOM 2519 C CA . GLU A 1 305 ? 59.943 16.905 -22.206 1.00 31.73 305 GLU A CA 1
ATOM 2520 C C . GLU A 1 305 ? 58.941 16.891 -23.372 1.00 31.73 305 GLU A C 1
ATOM 2522 O O . GLU A 1 305 ? 58.938 15.981 -24.200 1.00 31.73 305 GLU A O 1
ATOM 2527 N N . PHE A 1 306 ? 58.177 17.976 -23.508 1.00 31.89 306 PHE A N 1
ATOM 2528 C CA . PHE A 1 306 ? 57.665 18.420 -24.802 1.00 31.89 306 PHE A CA 1
ATOM 2529 C C . PHE A 1 306 ? 58.328 19.755 -25.136 1.00 31.89 306 PHE A C 1
ATOM 2531 O O . PHE A 1 306 ? 57.919 20.813 -24.660 1.00 31.89 306 PHE A O 1
ATOM 2538 N N . SER A 1 307 ? 59.384 19.680 -25.945 1.00 34.72 307 SER A N 1
ATOM 2539 C CA . SER A 1 307 ? 59.919 20.827 -26.667 1.00 34.72 307 SER A CA 1
ATOM 2540 C C . SER A 1 307 ? 59.248 20.901 -28.037 1.00 34.72 307 SER A C 1
ATOM 2542 O O . SER A 1 307 ? 59.170 19.898 -28.745 1.00 34.72 307 SER A O 1
ATOM 2544 N N . LEU A 1 308 ? 58.735 22.101 -28.326 1.00 34.16 308 LEU A N 1
ATOM 2545 C CA . LEU A 1 308 ? 58.515 22.748 -29.623 1.00 34.16 308 LEU A CA 1
ATOM 2546 C C . LEU A 1 308 ? 58.610 21.878 -30.878 1.00 34.16 308 LEU A C 1
ATOM 2548 O O . LEU A 1 308 ? 59.700 21.419 -31.175 1.00 34.16 308 LEU A O 1
ATOM 2552 N N . TRP A 1 309 ? 57.557 21.886 -31.703 1.00 36.66 309 TRP A N 1
ATOM 2553 C CA . TRP A 1 309 ? 57.661 22.364 -33.089 1.00 36.66 309 TRP A CA 1
ATOM 2554 C C . TRP A 1 309 ? 56.404 23.169 -33.444 1.00 36.66 309 TRP A C 1
ATOM 2556 O O . TRP A 1 309 ? 55.271 22.742 -33.221 1.00 36.66 309 TRP A O 1
ATOM 2566 N N . THR A 1 310 ? 56.670 24.379 -33.918 1.00 39.03 310 THR A N 1
ATOM 2567 C CA . THR A 1 310 ? 55.796 25.277 -34.668 1.00 39.03 310 THR A CA 1
ATOM 2568 C C . THR A 1 310 ? 55.335 24.614 -35.968 1.00 39.03 310 THR A C 1
ATOM 2570 O O . THR A 1 310 ? 56.006 23.710 -36.457 1.00 39.03 310 THR A O 1
ATOM 2573 N N . ASP A 1 311 ? 54.196 25.045 -36.517 1.00 34.81 311 ASP A N 1
ATOM 2574 C CA . ASP A 1 311 ? 54.158 25.728 -37.821 1.00 34.81 311 ASP A CA 1
ATOM 2575 C C . ASP A 1 311 ? 52.717 26.140 -38.200 1.00 34.81 311 ASP A C 1
ATOM 2577 O O . ASP A 1 311 ? 51.783 25.345 -38.167 1.00 34.81 311 ASP A O 1
ATOM 2581 N N . GLU A 1 312 ? 52.594 27.442 -38.479 1.00 39.91 312 GLU A N 1
ATOM 2582 C CA . GLU A 1 312 ? 51.793 28.121 -39.516 1.00 39.91 312 GLU A CA 1
ATOM 2583 C C . GLU A 1 312 ? 50.358 27.638 -39.827 1.00 39.91 312 GLU A C 1
ATOM 2585 O O . GLU A 1 312 ? 50.148 26.630 -40.498 1.00 39.91 312 GLU A O 1
ATOM 2590 N N . TYR A 1 313 ? 49.347 28.428 -39.434 1.00 40.59 313 TYR A N 1
ATOM 2591 C CA . TYR A 1 313 ? 48.676 29.448 -40.273 1.00 40.59 313 TYR A CA 1
ATOM 2592 C C . TYR A 1 313 ? 47.682 30.276 -39.442 1.00 40.59 313 TYR A C 1
ATOM 2594 O O . TYR A 1 313 ? 47.030 29.708 -38.536 1.00 40.59 313 TYR A O 1
#

Secondary structure (DSSP, 8-state):
-----EETTEE------GGGS-HHHHHHHHHHHHHHHHHHH--HHHHHHHHHHHSEETTEEPPHHHHHHHHHHHHHHHHHHHHHHHHHS-PPPPP----TT---S-----SS-TT----HHHHHHHTTPPTTHHHHHHHTHHHHHHHHHHH--SSHHHHHHHHHHHHHHHHHS-S--PPPHHHHHHHHHTT---TTGGGS-HHHHHHGGG--TT-HHHHHHHHHTTGGG-SSSTTSPPPPTTS--SS--HHHHHHHHHHHHTT-THHHH-HHHHHHHHTSHHHHHHH-GGGG---------------------

Foldseek 3Di:
DPPQDDAPNHGDDDPDDPVPADPQLNVLLVLLQVLLQVLLPDDPVRCVVCVQVSQDDPNHGDFLLSLLLNLLLLLQQLVLLLVVLCRLLVADQPDLPDPPPPPDPDDPDFPDRLQRFRDSQLSCVSLVFDGCLSVVQCSNGPVSSVVLVVQQDPDNVSSVVSSVVSVVVPVVPPPPDDDGPSNVVNLVSQLDPDPCQCVFALLSVVARVQGDSVQVRLNSLVSNVSSRSHNDCPSGPADDPPGDGSRDGPVRVVVVVVVVCVVPVCCRVPVSVSSVCCPDPVVVVVPPPVVVPPDDDDDDDDDDDDDDDDDDD

Sequence (313 aa):
MESRWRFKGQTVCSRFNAANLTCLERKRLLRAFLRYQLNSLMDRNVQQLCKESLHRHSGQKFQPWDLQAILCVDEYLKTLDAAMFAQYSNSGLPEIVLSKGSTSSHLPGLLYPHSLCVDPEAYAHDMGCGHYIASWFTYGGLDLVTILLRSTEPGQTGRDRLKEWFENFHQIYDSRRERSHYLIEGYHSIGRVLEGSESGPGMYRTFHSRIIPNYMTLTRTSIQRAWVFLDDARFYPPPSSDASPHFLTEDEALEERYQTMKKDEDYWDLPWRARARHRSQKWHNEMSPEKTKVQDYQDSEPEKEFSLWTDEY

pLDDT: mean 71.25, std 17.07, range [30.0, 96.06]

Organism: NCBI:txid1209916